Protein AF-A0A9W9FGB7-F1 (afdb_monomer)

Solvent-accessible surface area (backbone atoms only — not comparable to full-atom values): 11681 Å² total; per-residue (Å²): 111,66,90,80,44,82,61,36,71,56,47,49,61,51,50,51,54,51,50,51,54,52,50,51,53,53,49,48,67,56,47,53,62,50,65,78,46,57,68,66,64,72,62,52,72,66,42,91,83,77,62,51,65,67,58,39,39,30,64,63,53,77,34,73,68,57,22,50,62,66,44,50,62,53,51,54,48,50,52,54,49,48,54,50,51,51,52,51,50,17,53,52,50,30,52,42,16,68,73,58,78,38,93,67,19,79,64,34,48,47,57,40,85,90,75,78,41,40,57,52,27,35,51,52,52,51,53,52,50,51,58,56,53,53,39,44,80,78,32,58,67,60,37,51,54,51,54,52,50,51,53,51,51,52,47,47,61,60,36,49,62,51,48,46,37,52,74,76,47,70,37,57,73,50,69,73,40,88,70,61,61,66,71,61,48,54,53,53,50,51,52,48,45,51,50,67,75,50,66,70,87,68,83,79,68,130

Radius of gyration: 21.26 Å; Cα contacts (8 Å, |Δi|>4): 116; chains: 1; bounding box: 53×44×51 Å

Mean predicted aligned error: 10.08 Å

pLDDT: mean 76.99, std 11.55, range [34.88, 93.88]

Organism: NCBI:txid1131581

Structure (mmCIF, N/CA/C/O backbone):
data_AF-A0A9W9FGB7-F1
#
_entry.id   AF-A0A9W9FGB7-F1
#
loop_
_atom_site.group_PDB
_atom_site.id
_atom_site.type_symbol
_atom_site.label_atom_id
_atom_site.label_alt_id
_atom_site.label_comp_id
_atom_site.label_asym_id
_atom_site.label_entity_id
_atom_site.label_seq_id
_atom_site.pdbx_PDB_ins_code
_atom_site.Cartn_x
_atom_site.Cartn_y
_atom_site.Cartn_z
_atom_site.occupancy
_atom_site.B_iso_or_equiv
_atom_site.auth_seq_id
_atom_site.auth_comp_id
_atom_site.auth_asym_id
_atom_site.auth_atom_id
_atom_site.pdbx_PDB_model_num
ATOM 1 N N . MET A 1 1 ? -8.659 -6.259 11.146 1.00 60.91 1 MET A N 1
ATOM 2 C CA . MET A 1 1 ? -7.466 -6.967 11.669 1.00 60.91 1 MET A CA 1
ATOM 3 C C . MET A 1 1 ? -7.213 -6.723 13.152 1.00 60.91 1 MET A C 1
ATOM 5 O O . MET A 1 1 ? -6.823 -7.662 13.821 1.00 60.91 1 MET A O 1
ATOM 9 N N . CYS A 1 2 ? -7.442 -5.522 13.700 1.00 68.38 2 CYS A N 1
ATOM 10 C CA . CYS A 1 2 ? -7.219 -5.276 15.136 1.00 68.38 2 CYS A CA 1
ATOM 11 C C . CYS A 1 2 ? -8.049 -6.184 16.066 1.00 68.38 2 CYS A C 1
ATOM 13 O O . CYS A 1 2 ? -7.616 -6.452 17.178 1.00 68.38 2 CYS A O 1
ATOM 15 N N . GLU A 1 3 ? -9.197 -6.688 15.599 1.00 68.06 3 GLU A N 1
ATOM 16 C CA . GLU A 1 3 ? -10.046 -7.654 16.316 1.00 68.06 3 GLU A CA 1
ATOM 17 C C . GLU A 1 3 ? -9.390 -9.046 16.482 1.00 68.06 3 GLU A C 1
ATOM 19 O O . GLU A 1 3 ? -9.782 -9.801 17.363 1.00 68.06 3 GLU A O 1
ATOM 24 N N . GLU A 1 4 ? -8.378 -9.386 15.674 1.00 73.50 4 GLU A N 1
ATOM 25 C CA . GLU A 1 4 ? -7.702 -10.699 15.680 1.00 73.50 4 GLU A CA 1
ATOM 26 C C . GLU A 1 4 ? -6.333 -10.664 16.395 1.00 73.50 4 GLU A C 1
ATOM 28 O O . GLU A 1 4 ? -5.696 -11.699 16.593 1.00 73.50 4 GLU A O 1
ATOM 33 N N . VAL A 1 5 ? -5.860 -9.480 16.802 1.00 80.12 5 VAL A N 1
ATOM 34 C CA . VAL A 1 5 ? -4.543 -9.281 17.427 1.00 80.12 5 VAL A CA 1
ATOM 35 C C . VAL A 1 5 ? -4.676 -9.272 18.950 1.00 80.12 5 VAL A C 1
ATOM 37 O O . VAL A 1 5 ? -5.495 -8.546 19.509 1.00 80.12 5 VAL A O 1
ATOM 40 N N . LYS A 1 6 ? -3.820 -10.025 19.653 1.00 75.19 6 LYS A N 1
ATOM 41 C CA . LYS A 1 6 ? -3.718 -9.948 21.120 1.00 75.19 6 LYS A CA 1
ATOM 42 C C . LYS A 1 6 ? -3.171 -8.571 21.522 1.00 75.19 6 LYS A C 1
ATOM 44 O O . LYS A 1 6 ? -2.088 -8.202 21.085 1.00 75.19 6 LYS A O 1
ATOM 49 N N . GLN A 1 7 ? -3.897 -7.829 22.363 1.00 81.38 7 GLN A N 1
ATOM 50 C CA . GLN A 1 7 ? -3.534 -6.470 22.816 1.00 81.38 7 GLN A CA 1
ATOM 51 C C . GLN A 1 7 ? -3.267 -5.481 21.655 1.00 81.38 7 GLN A C 1
ATOM 53 O O . GLN A 1 7 ? -2.146 -4.980 21.491 1.00 81.38 7 GLN A O 1
ATOM 58 N N . PRO A 1 8 ? -4.295 -5.145 20.854 1.00 78.25 8 PRO A N 1
ATOM 59 C CA . PRO A 1 8 ? -4.116 -4.357 19.637 1.00 78.25 8 PRO A CA 1
ATOM 60 C C . PRO A 1 8 ? -3.584 -2.942 19.908 1.00 78.25 8 PRO A C 1
ATOM 62 O O . PRO A 1 8 ? -2.846 -2.408 19.086 1.00 78.25 8 PRO A O 1
ATOM 65 N N . ALA A 1 9 ? -3.875 -2.362 21.078 1.00 77.25 9 ALA A N 1
ATOM 66 C CA . ALA A 1 9 ? -3.433 -1.017 21.455 1.00 77.25 9 ALA A CA 1
ATOM 67 C C . ALA A 1 9 ? -1.901 -0.847 21.536 1.00 77.25 9 ALA A C 1
ATOM 69 O O . ALA A 1 9 ? -1.410 0.270 21.404 1.00 77.25 9 ALA A O 1
ATOM 70 N N . ILE A 1 10 ? -1.145 -1.933 21.740 1.00 77.31 10 ILE A N 1
ATOM 71 C CA . ILE A 1 10 ? 0.323 -1.898 21.879 1.00 77.31 10 ILE A CA 1
ATOM 72 C C . ILE A 1 10 ? 1.000 -2.629 20.719 1.00 77.31 10 ILE A C 1
ATOM 74 O O . ILE A 1 10 ? 1.994 -2.147 20.173 1.00 77.31 10 ILE A O 1
ATOM 78 N N . GLN A 1 11 ? 0.466 -3.787 20.323 1.00 82.25 11 GLN A N 1
ATOM 79 C CA . GLN A 1 11 ? 1.092 -4.619 19.295 1.00 82.25 11 GLN A CA 1
ATOM 80 C C . GLN A 1 11 ? 0.955 -4.018 17.895 1.00 82.25 11 GLN A C 1
ATOM 82 O O . GLN A 1 11 ? 1.905 -4.072 17.118 1.00 82.25 11 GLN A O 1
ATOM 87 N N . VAL A 1 12 ? -0.184 -3.391 17.575 1.00 84.56 12 VAL A N 1
ATOM 88 C CA . VAL A 1 12 ? -0.401 -2.807 16.242 1.00 84.56 12 VAL A CA 1
ATOM 89 C C . VAL A 1 12 ? 0.561 -1.640 15.976 1.00 84.56 12 VAL A C 1
ATOM 91 O O . VAL A 1 12 ? 1.243 -1.682 14.952 1.00 84.56 12 VAL A O 1
ATOM 94 N N . PRO A 1 13 ? 0.730 -0.648 16.879 1.00 81.81 13 PRO A N 1
ATOM 95 C CA . PRO A 1 13 ? 1.709 0.420 16.663 1.00 81.81 13 PRO A CA 1
ATOM 96 C C . PRO A 1 13 ? 3.149 -0.090 16.543 1.00 81.81 13 PRO A C 1
ATOM 98 O O . PRO A 1 13 ? 3.885 0.350 15.660 1.00 81.81 13 PRO A O 1
ATOM 101 N N . ARG A 1 14 ? 3.555 -1.053 17.385 1.00 82.50 14 ARG A N 1
ATOM 102 C CA . ARG A 1 14 ? 4.905 -1.640 17.328 1.00 82.50 14 ARG A CA 1
ATOM 103 C C . ARG A 1 14 ? 5.155 -2.375 16.014 1.00 82.50 14 ARG A C 1
ATOM 105 O O . ARG A 1 14 ? 6.223 -2.207 15.431 1.00 82.50 14 ARG A O 1
ATOM 112 N N . ALA A 1 15 ? 4.172 -3.134 15.531 1.00 86.81 15 ALA A N 1
ATOM 113 C CA . ALA A 1 15 ? 4.258 -3.821 14.247 1.00 86.81 15 ALA A CA 1
ATOM 114 C C . ALA A 1 15 ? 4.379 -2.836 13.074 1.00 86.81 15 ALA A C 1
ATOM 116 O O . ALA A 1 15 ? 5.182 -3.064 12.175 1.00 86.81 15 ALA A O 1
ATOM 117 N N . ILE A 1 16 ? 3.646 -1.715 13.105 1.00 87.44 16 ILE A N 1
ATOM 118 C CA . ILE A 1 16 ? 3.740 -0.672 12.072 1.00 87.44 16 ILE A CA 1
ATOM 119 C C . ILE A 1 16 ? 5.145 -0.057 12.049 1.00 87.44 16 ILE A C 1
ATOM 121 O O . ILE A 1 16 ? 5.769 -0.012 10.992 1.00 87.44 16 ILE A O 1
ATOM 125 N N . VAL A 1 17 ? 5.673 0.376 13.200 1.00 87.25 17 VAL A N 1
ATOM 126 C CA . VAL A 1 17 ? 7.014 0.990 13.272 1.00 87.25 17 VAL A CA 1
ATOM 127 C C . VAL A 1 17 ? 8.102 -0.005 12.858 1.00 87.25 17 VAL A C 1
ATOM 129 O O . VAL A 1 17 ? 8.977 0.340 12.065 1.00 87.25 17 VAL A O 1
ATOM 132 N N . GLY A 1 18 ? 8.024 -1.249 13.340 1.00 88.62 18 GLY A N 1
ATOM 133 C CA . GLY A 1 18 ? 8.956 -2.311 12.957 1.00 88.62 18 GLY A CA 1
ATOM 134 C C . GLY A 1 18 ? 8.902 -2.629 11.461 1.00 88.62 18 GLY A C 1
ATOM 135 O O . GLY A 1 18 ? 9.944 -2.764 10.825 1.00 88.62 18 GLY A O 1
ATOM 136 N N . GLY A 1 19 ? 7.699 -2.670 10.881 1.00 89.94 19 GLY A N 1
ATOM 137 C CA . GLY A 1 19 ? 7.502 -2.872 9.447 1.00 89.94 19 GLY A CA 1
ATOM 138 C C . GLY A 1 19 ? 8.104 -1.747 8.606 1.00 89.94 19 GLY A C 1
ATOM 139 O O . GLY A 1 19 ? 8.773 -2.022 7.614 1.00 89.94 19 GLY A O 1
ATOM 140 N N . VAL A 1 20 ? 7.941 -0.487 9.023 1.00 90.31 20 VAL A N 1
ATOM 141 C CA . VAL A 1 20 ? 8.548 0.666 8.335 1.00 90.31 20 VAL A CA 1
ATOM 142 C C . VAL A 1 20 ? 10.074 0.612 8.401 1.00 90.31 20 VAL A C 1
ATOM 144 O O . VAL A 1 20 ? 10.725 0.809 7.378 1.00 90.31 20 VAL A O 1
ATOM 147 N N . ALA A 1 21 ? 10.651 0.308 9.567 1.00 91.75 21 ALA A N 1
ATOM 148 C CA . ALA A 1 21 ? 12.102 0.194 9.723 1.00 91.75 21 ALA A CA 1
ATOM 149 C C . ALA A 1 21 ? 12.686 -0.933 8.855 1.00 91.75 21 ALA A C 1
ATOM 151 O O . ALA A 1 21 ? 13.681 -0.733 8.159 1.00 91.75 21 ALA A O 1
ATOM 152 N N . LEU A 1 22 ? 12.032 -2.098 8.839 1.00 92.62 22 LEU A N 1
ATOM 153 C CA . LEU A 1 22 ? 12.441 -3.223 8.003 1.00 92.62 22 LEU A CA 1
ATOM 154 C C . LEU A 1 22 ? 12.304 -2.895 6.511 1.00 92.62 22 LEU A C 1
ATOM 156 O O . LEU A 1 22 ? 13.219 -3.183 5.744 1.00 92.62 22 LEU A O 1
ATOM 160 N N . ASN A 1 23 ? 11.211 -2.242 6.104 1.00 92.00 23 ASN A N 1
ATOM 161 C CA . ASN A 1 23 ? 11.011 -1.823 4.717 1.00 92.00 23 ASN A CA 1
ATOM 162 C C . ASN A 1 23 ? 12.044 -0.775 4.274 1.00 92.00 23 ASN A C 1
ATOM 164 O O . ASN A 1 23 ? 12.522 -0.819 3.145 1.00 92.00 23 ASN A O 1
ATOM 168 N N . MET A 1 24 ? 12.435 0.140 5.165 1.00 92.25 24 MET A N 1
ATOM 169 C CA . MET A 1 24 ? 13.491 1.116 4.892 1.00 92.25 24 MET A CA 1
ATOM 170 C C . MET A 1 24 ? 14.845 0.432 4.668 1.00 92.25 24 MET A C 1
ATOM 172 O O . MET A 1 24 ? 15.527 0.743 3.695 1.00 92.25 24 MET A O 1
ATOM 176 N N . LEU A 1 25 ? 15.221 -0.518 5.530 1.00 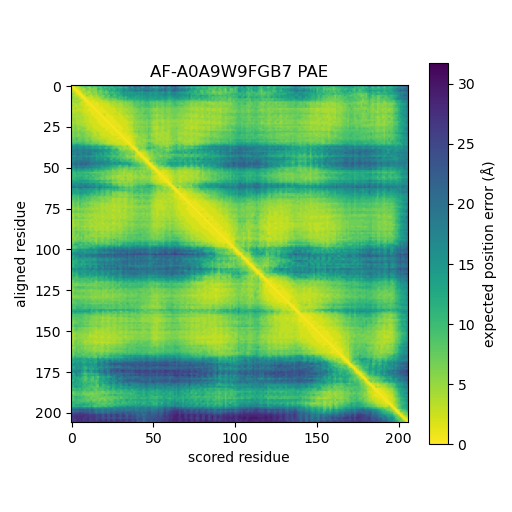93.88 25 LEU A N 1
ATOM 177 C CA . LEU A 1 25 ? 16.478 -1.261 5.399 1.00 93.88 25 LEU A CA 1
ATOM 178 C C . LEU A 1 25 ? 16.493 -2.147 4.149 1.00 93.88 25 LEU A C 1
ATOM 180 O O . LEU A 1 25 ? 17.460 -2.117 3.392 1.00 93.88 25 LEU A O 1
ATOM 184 N N . ALA A 1 26 ? 15.416 -2.897 3.906 1.00 91.12 26 ALA A N 1
ATOM 185 C CA . ALA A 1 26 ? 15.287 -3.749 2.726 1.00 91.12 26 ALA A CA 1
ATOM 186 C C . ALA A 1 26 ? 15.283 -2.924 1.430 1.00 91.12 26 ALA A C 1
ATOM 188 O O . ALA A 1 26 ? 15.974 -3.270 0.473 1.00 91.12 26 ALA A O 1
ATOM 189 N N . GLY A 1 27 ? 14.561 -1.799 1.419 1.00 88.31 27 GLY A N 1
ATOM 190 C CA . GLY A 1 27 ? 14.539 -0.866 0.297 1.00 88.31 27 GLY A CA 1
ATOM 191 C C . GLY A 1 27 ? 15.913 -0.264 0.020 1.00 88.31 27 GLY A C 1
ATOM 192 O O . GLY A 1 27 ? 16.338 -0.236 -1.130 1.00 88.31 27 GLY A O 1
ATOM 193 N N . LEU A 1 28 ? 16.648 0.153 1.055 1.00 90.81 28 LEU A N 1
ATOM 194 C CA . LEU A 1 28 ? 18.000 0.693 0.899 1.00 90.81 28 LEU A CA 1
ATOM 195 C C . LEU A 1 28 ? 18.984 -0.369 0.387 1.00 90.81 28 LEU A C 1
ATOM 197 O O . LEU A 1 28 ? 19.754 -0.094 -0.531 1.00 90.81 28 LEU A O 1
ATOM 201 N N . ALA A 1 29 ? 18.923 -1.584 0.936 1.00 90.62 29 ALA A N 1
ATOM 202 C CA . ALA A 1 29 ? 19.750 -2.706 0.499 1.00 90.62 29 ALA A CA 1
ATOM 203 C C . ALA A 1 29 ? 19.487 -3.096 -0.966 1.00 90.62 29 ALA A C 1
ATOM 205 O O . ALA A 1 29 ? 20.411 -3.509 -1.661 1.00 90.62 29 ALA A O 1
ATOM 206 N N . PHE A 1 30 ? 18.249 -2.938 -1.445 1.00 85.38 30 PHE A N 1
ATOM 207 C CA . PHE A 1 30 ? 17.883 -3.204 -2.836 1.00 85.38 30 PHE A CA 1
ATOM 208 C C . PHE A 1 30 ? 18.232 -2.043 -3.782 1.00 85.38 30 PHE A C 1
ATOM 210 O O . PHE A 1 30 ? 18.739 -2.268 -4.879 1.00 85.38 30 PHE A O 1
ATOM 217 N N . LEU A 1 31 ? 17.986 -0.796 -3.369 1.00 86.25 31 LEU A N 1
ATOM 218 C CA . LEU A 1 31 ? 18.183 0.385 -4.213 1.00 86.25 31 LEU A CA 1
ATOM 219 C C . LEU A 1 31 ? 19.655 0.778 -4.371 1.00 86.25 31 LEU A C 1
ATOM 221 O O . LEU A 1 31 ? 20.027 1.245 -5.445 1.00 86.25 31 LEU A O 1
ATOM 225 N N . LEU A 1 32 ? 20.497 0.590 -3.346 1.00 88.44 32 LEU A N 1
ATOM 226 C CA . LEU A 1 32 ? 21.911 0.981 -3.408 1.00 88.44 32 LEU A CA 1
ATOM 227 C C . LEU A 1 32 ? 22.670 0.288 -4.555 1.00 88.44 32 LEU A C 1
ATOM 229 O O . LEU A 1 32 ? 23.245 1.001 -5.375 1.00 88.44 32 LEU A O 1
ATOM 233 N N . PRO A 1 33 ? 22.654 -1.054 -4.694 1.00 84.44 33 PRO A N 1
ATOM 234 C CA . PRO A 1 33 ? 23.334 -1.727 -5.803 1.00 84.44 33 PRO A CA 1
ATOM 235 C C . PRO A 1 33 ? 22.789 -1.309 -7.171 1.00 84.44 33 PRO A C 1
ATOM 237 O O . PRO A 1 33 ? 23.552 -1.122 -8.113 1.00 84.44 33 PRO A O 1
ATOM 240 N N . ILE A 1 34 ? 21.472 -1.116 -7.272 1.00 81.50 34 ILE A N 1
ATOM 241 C CA . ILE A 1 34 ? 20.812 -0.690 -8.510 1.00 81.50 34 ILE A CA 1
ATOM 242 C C . ILE A 1 34 ? 21.273 0.707 -8.932 1.00 81.50 34 ILE A C 1
ATOM 244 O O . ILE A 1 34 ? 21.518 0.933 -10.115 1.00 81.50 34 ILE A O 1
ATOM 248 N N . ALA A 1 35 ? 21.438 1.627 -7.980 1.00 83.62 35 ALA A N 1
ATOM 249 C CA . ALA A 1 35 ? 21.908 2.979 -8.258 1.00 83.62 35 ALA A CA 1
ATOM 250 C C . ALA A 1 35 ? 23.340 3.004 -8.821 1.00 83.62 35 ALA A C 1
ATOM 252 O O . ALA A 1 35 ? 23.632 3.824 -9.687 1.00 83.62 35 ALA A O 1
ATOM 253 N N . PHE A 1 36 ? 24.217 2.091 -8.388 1.00 82.31 36 PHE A N 1
ATOM 254 C CA . PHE A 1 36 ? 25.589 1.991 -8.908 1.00 82.31 36 PHE A CA 1
ATOM 255 C C . PHE A 1 36 ? 25.680 1.376 -10.309 1.00 82.31 36 PHE A C 1
ATOM 257 O O . PHE A 1 36 ? 26.679 1.573 -10.996 1.00 82.31 36 PHE A O 1
ATOM 264 N N . VAL A 1 37 ? 24.658 0.630 -10.731 1.00 80.75 37 VAL A N 1
ATOM 265 C CA . VAL A 1 37 ? 24.641 -0.112 -12.003 1.00 80.75 37 VAL A CA 1
ATOM 266 C C . VAL A 1 37 ? 23.643 0.499 -13.000 1.00 80.75 37 VAL A C 1
ATOM 268 O O . VAL A 1 37 ? 23.376 -0.054 -14.067 1.00 80.75 37 VAL A O 1
ATOM 271 N N . LEU A 1 38 ? 23.077 1.659 -12.660 1.00 76.00 38 LEU A N 1
ATOM 272 C CA . LEU A 1 38 ? 22.054 2.319 -13.455 1.00 76.00 38 LEU A CA 1
ATOM 273 C C . LEU A 1 38 ? 22.624 2.748 -14.826 1.00 76.00 38 LEU A C 1
ATOM 275 O O . LEU A 1 38 ? 23.597 3.504 -14.868 1.00 76.00 38 LEU A O 1
ATOM 279 N N . PRO A 1 39 ? 22.028 2.309 -15.950 1.00 72.25 39 PRO A N 1
ATOM 280 C CA . PRO A 1 39 ? 22.355 2.845 -17.267 1.00 72.25 39 PRO A CA 1
ATOM 281 C C . PRO A 1 39 ? 21.783 4.262 -17.441 1.00 72.25 39 PRO A C 1
ATOM 283 O O . PRO A 1 39 ? 21.029 4.750 -16.598 1.00 72.25 39 PRO A O 1
ATOM 286 N N . ASP A 1 40 ? 22.124 4.917 -18.554 1.00 78.38 40 ASP A N 1
ATOM 287 C CA . ASP A 1 40 ? 21.681 6.282 -18.860 1.00 78.38 40 ASP A CA 1
ATOM 288 C C . ASP A 1 40 ? 20.154 6.450 -18.696 1.00 78.38 40 ASP A C 1
ATOM 290 O O . ASP A 1 40 ? 19.351 5.688 -19.250 1.00 78.38 40 ASP A O 1
ATOM 294 N N . ILE A 1 41 ? 19.758 7.467 -17.925 1.00 70.94 41 ILE A N 1
ATOM 295 C CA . ILE A 1 41 ? 18.365 7.764 -17.563 1.00 70.94 41 ILE A CA 1
ATOM 296 C C . ILE A 1 41 ? 17.526 8.049 -18.815 1.00 70.94 41 ILE A C 1
ATOM 298 O O . ILE A 1 41 ? 16.351 7.688 -18.865 1.00 70.94 41 ILE A O 1
ATOM 302 N N . SER A 1 42 ? 18.127 8.637 -19.853 1.00 67.88 42 SER A N 1
ATOM 303 C CA . SER A 1 42 ? 17.448 8.934 -21.121 1.00 67.88 42 SER A CA 1
ATOM 304 C C . SER A 1 42 ? 17.009 7.667 -21.873 1.00 67.88 42 SER A C 1
ATOM 306 O O . SER A 1 42 ? 15.928 7.622 -22.471 1.00 67.88 42 SER A O 1
ATOM 308 N N . MET A 1 43 ? 17.797 6.592 -21.776 1.00 69.75 43 MET A N 1
ATOM 309 C CA . MET A 1 43 ? 17.450 5.287 -22.339 1.00 69.75 43 MET A CA 1
ATOM 310 C C . MET A 1 43 ? 16.353 4.600 -21.519 1.00 69.75 43 MET A C 1
ATOM 312 O O . MET A 1 43 ? 15.457 3.990 -22.091 1.00 69.75 43 MET A O 1
ATOM 316 N N . LEU A 1 44 ? 16.367 4.752 -20.191 1.00 66.88 44 LEU A N 1
ATOM 317 C CA . LEU A 1 44 ? 15.322 4.209 -19.316 1.00 66.88 44 LEU A CA 1
ATOM 318 C C . LEU A 1 44 ? 13.976 4.934 -19.471 1.00 66.88 44 LEU A C 1
ATOM 320 O O . LEU A 1 44 ? 12.927 4.294 -19.409 1.00 66.88 44 LEU A O 1
ATOM 324 N N . ALA A 1 45 ? 13.999 6.247 -19.704 1.00 64.62 45 ALA A N 1
ATOM 325 C CA . ALA A 1 45 ? 12.801 7.068 -19.881 1.00 64.62 45 ALA A CA 1
ATOM 326 C C . ALA A 1 45 ? 12.088 6.827 -21.225 1.00 64.62 45 ALA A C 1
ATOM 328 O O . ALA A 1 45 ? 10.886 7.050 -21.333 1.00 64.62 45 ALA A O 1
ATOM 329 N N . SER A 1 46 ? 12.807 6.343 -22.243 1.00 66.38 46 SER A N 1
ATOM 330 C CA . SER A 1 46 ? 12.258 6.060 -23.578 1.00 66.38 46 SER A CA 1
ATOM 331 C C . SER A 1 46 ? 11.717 4.631 -23.740 1.00 66.38 46 SER A C 1
ATOM 333 O O . SER A 1 46 ? 11.305 4.246 -24.835 1.00 66.38 46 SER A O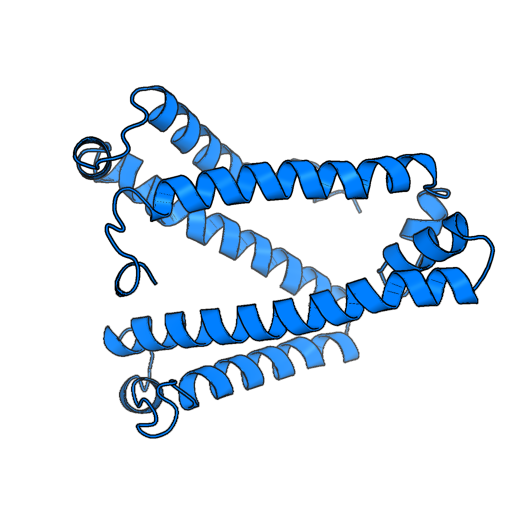 1
ATOM 335 N N . ILE A 1 47 ? 11.685 3.832 -22.665 1.00 72.00 47 ILE A N 1
ATOM 336 C CA . ILE A 1 47 ? 11.231 2.437 -22.711 1.00 72.00 47 ILE A CA 1
ATOM 337 C C . ILE A 1 47 ? 9.711 2.368 -22.965 1.00 72.00 47 ILE A C 1
ATOM 339 O O . ILE A 1 47 ? 8.933 2.805 -22.113 1.00 72.00 47 ILE A O 1
ATOM 343 N N . PRO A 1 48 ? 9.253 1.716 -24.058 1.00 59.12 48 PRO A N 1
ATOM 344 C CA . PRO A 1 48 ? 7.828 1.643 -24.408 1.00 59.12 48 PRO A CA 1
ATOM 345 C C . PRO A 1 48 ? 6.956 0.925 -23.370 1.00 59.12 48 PRO A C 1
ATOM 347 O O . PRO A 1 48 ? 5.761 1.189 -23.272 1.00 59.12 48 PRO A O 1
ATOM 350 N N . SER A 1 49 ? 7.538 0.001 -22.597 1.00 63.34 49 SER A N 1
ATOM 351 C CA . SER A 1 49 ? 6.828 -0.751 -21.556 1.00 63.34 49 SER A CA 1
ATOM 352 C C . SER A 1 49 ? 6.646 0.028 -20.249 1.00 63.34 49 SER A C 1
ATOM 354 O O . SER A 1 49 ? 5.914 -0.438 -19.377 1.00 63.34 49 SER A O 1
ATOM 356 N N . GLY A 1 50 ? 7.315 1.179 -20.075 1.00 64.44 50 GLY A N 1
ATOM 357 C CA . GLY A 1 50 ? 7.270 1.972 -18.841 1.00 64.44 50 GLY A CA 1
ATOM 358 C C . GLY A 1 50 ? 7.843 1.262 -17.605 1.00 64.44 50 GLY A C 1
ATOM 359 O O . GLY A 1 50 ? 7.665 1.733 -16.485 1.00 64.44 50 GLY A O 1
ATOM 360 N N . GLN A 1 51 ? 8.513 0.118 -17.784 1.00 71.81 51 GLN A N 1
ATOM 361 C CA . GLN A 1 51 ? 9.086 -0.689 -16.707 1.00 71.81 51 GLN A CA 1
ATOM 362 C C . GLN A 1 51 ? 10.615 -0.731 -16.844 1.00 71.81 51 GLN A C 1
ATOM 364 O O . GLN A 1 51 ? 11.125 -1.475 -17.684 1.00 71.81 51 GLN A O 1
ATOM 369 N N . PRO A 1 52 ? 11.364 0.029 -16.022 1.00 73.94 52 PRO A N 1
ATOM 370 C CA . PRO A 1 52 ? 12.825 0.094 -16.107 1.00 73.94 52 PRO A CA 1
ATOM 371 C C . PRO A 1 52 ? 13.526 -1.078 -15.400 1.00 73.94 52 PRO A C 1
ATOM 373 O O . PRO A 1 52 ? 14.715 -1.305 -15.593 1.00 73.94 52 PRO A O 1
ATOM 376 N N . VAL A 1 53 ? 12.818 -1.854 -14.574 1.00 76.94 53 VAL A N 1
ATOM 377 C CA . VAL A 1 53 ? 13.432 -2.931 -13.777 1.00 76.94 53 VAL A CA 1
ATOM 378 C C . VAL A 1 53 ? 14.061 -4.032 -14.652 1.00 76.94 53 VAL A C 1
ATOM 380 O O . VAL A 1 53 ? 15.211 -4.395 -14.397 1.00 76.94 53 VAL A O 1
ATOM 383 N N . PRO A 1 54 ? 13.403 -4.543 -15.715 1.00 76.62 54 PRO A N 1
ATOM 384 C CA . PRO A 1 54 ? 13.993 -5.577 -16.569 1.00 76.62 54 PRO A CA 1
ATOM 385 C C . PRO A 1 54 ? 15.222 -5.108 -17.357 1.00 76.62 54 PRO A C 1
ATOM 387 O O . PRO A 1 54 ? 16.166 -5.880 -17.534 1.00 76.62 54 PRO A O 1
ATOM 390 N N . SER A 1 55 ? 15.239 -3.854 -17.822 1.00 74.44 55 SER A N 1
ATOM 391 C CA . SER A 1 55 ? 16.383 -3.293 -18.552 1.00 74.44 55 SER A CA 1
ATOM 392 C C . SER A 1 55 ? 17.580 -3.074 -17.632 1.00 74.44 55 SER A C 1
ATOM 394 O O . SER A 1 55 ? 18.694 -3.431 -18.007 1.00 74.44 55 SER A O 1
ATOM 396 N N . ILE A 1 56 ? 17.354 -2.591 -16.406 1.00 79.44 56 ILE A N 1
ATOM 397 C CA . ILE A 1 56 ? 18.414 -2.430 -15.406 1.00 79.44 56 ILE A CA 1
ATOM 398 C C . ILE A 1 56 ? 19.024 -3.789 -15.036 1.00 79.44 56 ILE A C 1
ATOM 400 O O . ILE A 1 56 ? 20.244 -3.926 -15.029 1.00 79.44 56 ILE A O 1
ATOM 404 N N . MET A 1 57 ? 18.204 -4.822 -14.806 1.00 79.81 57 MET A N 1
ATOM 405 C CA . MET A 1 57 ? 18.707 -6.168 -14.484 1.00 79.81 57 MET A CA 1
ATOM 406 C C . MET A 1 57 ? 19.506 -6.787 -15.639 1.00 79.81 57 MET A C 1
ATOM 408 O O . MET A 1 57 ? 20.497 -7.488 -15.411 1.00 79.81 57 MET A O 1
ATOM 412 N N . LYS A 1 58 ? 19.121 -6.493 -16.888 1.00 77.56 58 LYS A N 1
ATOM 413 C CA . LYS A 1 58 ? 19.884 -6.885 -18.080 1.00 77.56 58 LYS A CA 1
ATOM 414 C C . LYS A 1 58 ? 21.230 -6.169 -18.159 1.00 77.56 58 LYS A C 1
ATOM 416 O O . LYS A 1 58 ? 22.240 -6.833 -18.385 1.00 77.56 58 LYS A O 1
ATOM 421 N N . SER A 1 59 ? 21.252 -4.855 -17.941 1.00 77.06 59 SER A N 1
ATOM 422 C CA . SER A 1 59 ? 22.489 -4.067 -17.905 1.00 77.06 59 SER A CA 1
ATOM 423 C C . SER A 1 59 ? 23.418 -4.506 -16.773 1.00 77.06 59 SER A C 1
ATOM 425 O O . SER A 1 59 ? 24.622 -4.587 -16.983 1.00 77.06 59 SER A O 1
ATOM 427 N N . ALA A 1 60 ? 22.866 -4.870 -15.614 1.00 76.81 60 ALA A N 1
ATOM 428 C CA . ALA A 1 60 ? 23.645 -5.317 -14.466 1.00 76.81 60 ALA A CA 1
ATOM 429 C C . ALA A 1 60 ? 24.283 -6.695 -14.649 1.00 76.81 60 ALA A C 1
ATOM 431 O O . ALA A 1 60 ? 25.398 -6.929 -14.193 1.00 76.81 60 ALA A O 1
ATOM 432 N N . THR A 1 61 ? 23.578 -7.612 -15.311 1.00 77.75 61 THR A N 1
ATOM 433 C CA . THR A 1 61 ? 24.033 -9.002 -15.421 1.00 77.75 61 THR A CA 1
ATOM 434 C C . THR A 1 61 ? 24.883 -9.249 -16.668 1.00 77.75 61 THR A C 1
ATOM 436 O O . THR A 1 61 ? 25.576 -10.260 -16.745 1.00 77.75 61 THR A O 1
ATOM 439 N N . GLY A 1 62 ? 24.792 -8.390 -17.692 1.00 73.44 62 GLY A N 1
ATOM 440 C CA . GLY A 1 62 ? 25.484 -8.563 -18.978 1.00 73.44 62 GLY A CA 1
ATOM 441 C C . GLY A 1 62 ? 25.038 -9.791 -19.792 1.00 73.44 62 GLY A C 1
ATOM 442 O O . GLY A 1 62 ? 25.435 -9.949 -20.943 1.00 73.44 62 GLY A O 1
ATOM 443 N N . ASN A 1 63 ? 24.184 -10.649 -19.223 1.00 79.38 63 ASN A N 1
ATOM 444 C CA . ASN A 1 63 ? 23.671 -11.877 -19.816 1.00 79.38 63 ASN A CA 1
ATOM 445 C C . ASN A 1 63 ? 22.134 -11.936 -19.671 1.00 79.38 63 ASN A C 1
ATOM 447 O O . ASN A 1 63 ? 21.622 -11.800 -18.553 1.00 79.38 63 ASN A O 1
ATOM 451 N N . PRO A 1 64 ? 21.381 -12.181 -20.764 1.00 76.50 64 PRO A N 1
ATOM 452 C CA . PRO A 1 64 ? 19.921 -12.295 -20.723 1.00 76.50 64 PRO A CA 1
ATOM 453 C C . PRO A 1 64 ? 19.405 -13.409 -19.796 1.00 76.50 64 PRO A C 1
ATOM 455 O O . PRO A 1 64 ? 18.355 -13.235 -19.180 1.00 76.50 64 PRO A O 1
ATOM 458 N N . ALA A 1 65 ? 20.134 -14.519 -19.644 1.00 79.94 65 ALA A N 1
ATOM 459 C CA . ALA A 1 65 ? 19.726 -15.621 -18.770 1.00 79.94 65 ALA A CA 1
ATOM 460 C C . ALA A 1 65 ? 19.799 -15.239 -17.283 1.00 79.94 65 ALA A C 1
ATOM 462 O O . ALA A 1 65 ? 18.887 -15.537 -16.514 1.00 79.94 65 ALA A O 1
ATOM 463 N N . GLY A 1 66 ? 20.853 -14.522 -16.880 1.00 78.69 66 GLY A N 1
ATOM 464 C CA . GLY A 1 66 ? 20.993 -14.062 -15.499 1.00 78.69 66 GLY A CA 1
ATOM 465 C C . GLY A 1 66 ? 19.987 -12.961 -15.144 1.00 78.69 66 GLY A C 1
ATOM 466 O O . GLY A 1 66 ? 19.412 -12.985 -14.058 1.00 78.69 66 GLY A O 1
ATOM 467 N N . ALA A 1 67 ? 19.668 -12.078 -16.096 1.00 81.38 67 ALA A N 1
ATOM 468 C CA . ALA A 1 67 ? 18.604 -11.089 -15.929 1.00 81.38 67 ALA A CA 1
ATOM 469 C C . ALA A 1 67 ? 17.226 -11.744 -15.727 1.00 81.38 67 ALA A C 1
ATOM 471 O O . ALA A 1 67 ? 16.460 -11.317 -14.866 1.00 81.38 67 ALA A O 1
ATOM 472 N N . PHE A 1 68 ? 16.923 -12.812 -16.475 1.00 83.12 68 PHE A N 1
ATOM 473 C CA . PHE A 1 68 ? 15.680 -13.565 -16.302 1.00 83.12 68 PHE A CA 1
ATOM 474 C C . PHE A 1 68 ? 15.598 -14.219 -14.916 1.00 83.12 68 PHE A C 1
ATOM 476 O O . PHE A 1 68 ? 14.587 -14.067 -14.232 1.00 83.12 68 PHE A O 1
ATOM 483 N N . CYS A 1 69 ? 16.673 -14.866 -14.455 1.00 84.75 69 CYS A N 1
ATOM 484 C CA . CYS A 1 69 ? 16.720 -15.458 -13.115 1.00 84.75 69 CYS A CA 1
ATOM 485 C C . CYS A 1 69 ? 16.474 -14.432 -11.998 1.00 84.75 69 CYS A C 1
ATOM 487 O O . CYS A 1 69 ? 15.794 -14.754 -11.028 1.00 84.75 69 CYS A O 1
ATOM 489 N N . LEU A 1 70 ? 16.968 -13.197 -12.138 1.00 84.81 70 LEU A N 1
ATOM 490 C CA . LEU A 1 70 ? 16.731 -12.125 -11.160 1.00 84.81 70 LEU A CA 1
ATOM 491 C C . LEU A 1 70 ? 15.300 -11.564 -11.206 1.00 84.81 70 LEU A C 1
ATOM 493 O O . LEU A 1 70 ? 14.812 -11.038 -10.205 1.00 84.81 70 LEU A O 1
ATOM 497 N N . LEU A 1 71 ? 14.600 -11.706 -12.333 1.00 86.00 71 LEU A N 1
ATOM 498 C CA . LEU A 1 71 ? 13.203 -11.289 -12.471 1.00 86.00 71 LEU A CA 1
ATOM 499 C C . LEU A 1 71 ? 12.214 -12.304 -11.881 1.00 86.00 71 LEU A C 1
ATOM 501 O O . LEU A 1 71 ? 11.149 -11.902 -11.414 1.00 86.00 71 LEU A O 1
ATOM 505 N N . VAL A 1 72 ? 12.546 -13.599 -11.850 1.00 88.94 72 VAL A N 1
ATOM 506 C CA . VAL A 1 72 ? 11.634 -14.644 -11.342 1.00 88.94 72 VAL A CA 1
ATOM 507 C C . VAL A 1 72 ? 11.193 -14.394 -9.887 1.00 88.94 72 VAL A C 1
ATOM 509 O O . VAL A 1 72 ? 9.985 -14.397 -9.640 1.00 88.94 72 VAL A O 1
ATOM 512 N N . PRO A 1 73 ? 12.087 -14.106 -8.918 1.00 88.56 73 PRO A N 1
ATOM 513 C CA . PRO A 1 73 ? 11.676 -13.793 -7.548 1.00 88.56 73 PRO A CA 1
ATOM 514 C C . PRO A 1 73 ? 10.775 -12.557 -7.452 1.00 88.56 73 PRO A C 1
ATOM 516 O O . PRO A 1 73 ? 9.844 -12.544 -6.650 1.00 88.56 73 PRO A O 1
ATOM 519 N N . LEU A 1 74 ? 11.013 -11.537 -8.287 1.00 88.00 74 LEU A N 1
ATOM 520 C CA . LEU A 1 74 ? 10.176 -10.333 -8.335 1.00 88.00 74 LEU A CA 1
ATOM 521 C C . LEU A 1 74 ? 8.763 -10.648 -8.836 1.00 88.00 74 LEU A C 1
ATOM 523 O O . LEU A 1 74 ? 7.791 -10.143 -8.276 1.00 88.00 74 LEU A O 1
ATOM 527 N N . LEU A 1 75 ? 8.635 -11.521 -9.840 1.00 89.12 75 LEU A N 1
ATOM 528 C CA . LEU A 1 75 ? 7.333 -11.986 -10.325 1.00 89.12 75 LEU A CA 1
ATOM 529 C C . LEU A 1 75 ? 6.581 -12.777 -9.249 1.00 89.12 75 LEU A C 1
ATOM 531 O O . LEU A 1 75 ? 5.402 -12.520 -9.009 1.00 89.12 75 LEU A O 1
ATOM 535 N N . VAL A 1 76 ? 7.264 -13.697 -8.561 1.00 93.06 76 VAL A N 1
ATOM 536 C CA . VAL A 1 76 ? 6.672 -14.474 -7.459 1.00 93.06 76 VAL A CA 1
ATOM 537 C C . VAL A 1 76 ? 6.208 -13.551 -6.330 1.00 93.06 76 VAL A C 1
ATOM 539 O O . VAL A 1 76 ? 5.082 -13.682 -5.849 1.00 93.06 76 VAL A O 1
ATOM 542 N N . LEU A 1 77 ? 7.036 -12.576 -5.943 1.00 91.06 77 LEU A N 1
ATOM 543 C CA . LEU A 1 77 ? 6.678 -11.578 -4.936 1.00 91.06 77 LEU A CA 1
ATOM 544 C C . LEU A 1 77 ? 5.462 -10.747 -5.365 1.00 91.06 77 LEU A C 1
ATOM 546 O O . LEU A 1 77 ? 4.572 -10.509 -4.550 1.00 91.06 77 LEU A O 1
ATOM 550 N N . GLY A 1 78 ? 5.394 -10.348 -6.638 1.00 89.06 78 GLY A N 1
ATOM 551 C CA . GLY A 1 78 ? 4.256 -9.622 -7.203 1.00 89.06 78 GLY A CA 1
ATOM 552 C C . GLY A 1 78 ? 2.945 -10.402 -7.096 1.00 89.06 78 GLY A C 1
ATOM 553 O O . GLY A 1 78 ? 1.936 -9.846 -6.664 1.00 89.06 78 GLY A O 1
ATOM 554 N N . LEU A 1 79 ? 2.965 -11.704 -7.400 1.00 91.44 79 LEU A N 1
ATOM 555 C CA . LEU A 1 79 ? 1.790 -12.574 -7.268 1.00 91.44 79 LEU A CA 1
ATOM 556 C C . LEU A 1 79 ? 1.335 -12.710 -5.810 1.00 91.44 79 LEU A C 1
ATOM 558 O O . LEU A 1 79 ? 0.149 -12.558 -5.515 1.00 91.44 79 LEU A O 1
ATOM 562 N N . ILE A 1 80 ? 2.272 -12.952 -4.889 1.00 93.19 80 ILE A N 1
ATOM 563 C CA . ILE A 1 80 ? 1.966 -13.079 -3.455 1.00 93.19 80 ILE A CA 1
ATOM 564 C C . ILE A 1 80 ? 1.398 -11.762 -2.908 1.00 93.19 80 ILE A C 1
ATOM 566 O O . ILE A 1 80 ? 0.400 -11.771 -2.185 1.00 93.19 80 ILE A O 1
ATOM 570 N N . CYS A 1 81 ? 1.999 -10.630 -3.284 1.00 91.44 81 CYS A N 1
ATOM 571 C CA . CYS A 1 81 ? 1.523 -9.299 -2.916 1.00 91.44 81 CYS A CA 1
ATOM 572 C C . CYS A 1 81 ? 0.103 -9.050 -3.441 1.00 91.44 81 CYS A C 1
ATOM 574 O O . CYS A 1 81 ? -0.767 -8.645 -2.673 1.00 91.44 81 CYS A O 1
ATOM 576 N N . GLY A 1 82 ? -0.161 -9.379 -4.711 1.00 88.19 82 GLY A N 1
ATOM 577 C CA . GLY A 1 82 ? -1.488 -9.260 -5.316 1.00 88.19 82 GLY A CA 1
ATOM 578 C C . GLY A 1 82 ? -2.552 -10.043 -4.546 1.00 88.19 82 GLY A C 1
ATOM 579 O O . GLY A 1 82 ? -3.571 -9.479 -4.150 1.00 88.19 82 GLY A O 1
ATOM 580 N N . ILE A 1 83 ? -2.286 -11.315 -4.232 1.00 89.50 83 ILE A N 1
ATOM 581 C CA . ILE A 1 83 ? -3.195 -12.145 -3.421 1.00 89.50 83 ILE A CA 1
ATOM 582 C C . ILE A 1 83 ? -3.437 -11.504 -2.042 1.00 89.50 83 ILE A C 1
ATOM 584 O O . ILE A 1 83 ? -4.576 -11.470 -1.560 1.00 89.50 83 ILE A O 1
ATOM 588 N N . GLY A 1 84 ? -2.386 -10.965 -1.418 1.00 88.38 84 GLY A N 1
ATOM 589 C CA . GLY A 1 84 ? -2.472 -10.249 -0.145 1.00 88.38 84 GLY A CA 1
ATOM 590 C C . GLY A 1 84 ? -3.365 -9.007 -0.216 1.00 88.38 84 GLY A C 1
ATOM 591 O O . GLY A 1 84 ? -4.246 -8.836 0.631 1.00 88.38 84 GLY A O 1
ATOM 592 N N . CYS A 1 85 ? -3.198 -8.182 -1.251 1.00 88.25 85 CYS A N 1
ATOM 593 C CA . CYS A 1 85 ? -3.998 -6.981 -1.485 1.00 88.25 85 CYS A CA 1
ATOM 594 C C . CYS A 1 85 ? -5.478 -7.316 -1.699 1.00 88.25 85 CYS A C 1
ATOM 596 O O . CYS A 1 85 ? -6.330 -6.751 -1.014 1.00 88.25 85 CYS A O 1
ATOM 598 N N . VAL A 1 86 ? -5.794 -8.289 -2.560 1.00 88.25 86 VAL A N 1
ATOM 599 C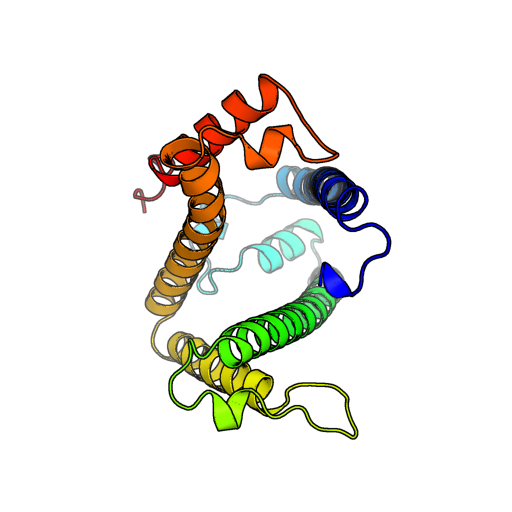 CA . VAL A 1 86 ? -7.183 -8.720 -2.810 1.00 88.25 86 VAL A CA 1
ATOM 600 C C . VAL A 1 86 ? -7.835 -9.242 -1.529 1.00 88.25 86 VAL A C 1
ATOM 602 O O . VAL A 1 86 ? -8.989 -8.926 -1.221 1.00 88.25 86 VAL A O 1
ATOM 605 N N . THR A 1 87 ? -7.079 -10.002 -0.735 1.00 87.38 87 THR A N 1
ATOM 606 C CA . THR A 1 87 ? -7.548 -10.514 0.556 1.00 87.38 87 THR A CA 1
ATOM 607 C C . THR A 1 87 ? -7.833 -9.373 1.533 1.00 87.38 87 THR A C 1
ATOM 609 O O . THR A 1 87 ? -8.897 -9.353 2.155 1.00 87.38 87 THR A O 1
ATOM 612 N N . ALA A 1 88 ? -6.933 -8.392 1.648 1.00 86.44 88 ALA A N 1
ATOM 613 C CA . ALA A 1 88 ? -7.123 -7.229 2.512 1.00 86.44 88 ALA A CA 1
ATOM 614 C C . ALA A 1 88 ? -8.342 -6.393 2.085 1.00 86.44 88 ALA A C 1
ATOM 616 O O . ALA A 1 88 ? -9.200 -6.091 2.919 1.00 86.44 88 ALA A O 1
ATOM 617 N N . THR A 1 89 ? -8.473 -6.103 0.787 1.00 86.44 89 THR A N 1
ATOM 61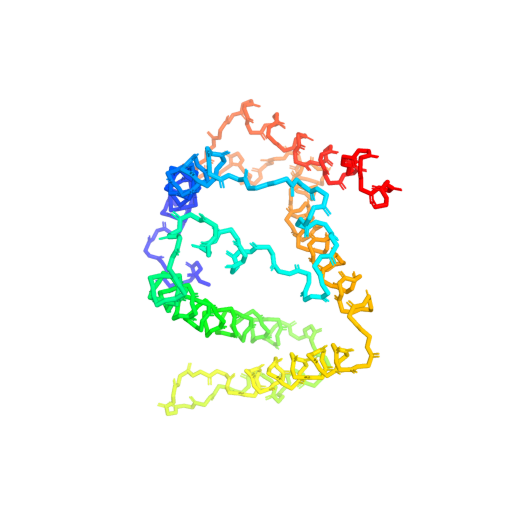8 C CA . THR A 1 89 ? -9.611 -5.372 0.208 1.00 86.44 89 THR A CA 1
ATOM 619 C C . THR A 1 89 ? -10.929 -6.072 0.515 1.00 86.44 89 THR A C 1
ATOM 621 O O . THR A 1 89 ? -11.854 -5.446 1.026 1.00 86.44 89 THR A O 1
ATOM 624 N N . SER A 1 90 ? -10.997 -7.391 0.322 1.00 86.12 90 SER A N 1
ATOM 625 C CA . SER A 1 90 ? -12.183 -8.196 0.633 1.00 86.12 90 SER A CA 1
ATOM 626 C C . SER A 1 90 ? -12.632 -8.060 2.099 1.00 86.12 90 SER A C 1
ATOM 628 O O . SER A 1 90 ? -13.827 -7.903 2.379 1.00 86.12 90 SER A O 1
ATOM 630 N N . ARG A 1 91 ? -11.683 -8.046 3.050 1.00 83.56 91 ARG A N 1
ATOM 631 C CA . ARG A 1 91 ? -11.973 -7.855 4.486 1.00 83.56 91 ARG A CA 1
ATOM 632 C C . ARG A 1 91 ? -12.456 -6.433 4.786 1.00 83.56 91 ARG A C 1
ATOM 634 O O . ARG A 1 91 ? -13.400 -6.281 5.562 1.00 83.56 91 ARG A O 1
ATOM 641 N N . CYS A 1 92 ? -11.871 -5.414 4.153 1.00 83.31 92 CYS A N 1
ATOM 642 C CA . CYS A 1 92 ? -12.314 -4.021 4.277 1.00 83.31 92 CYS A CA 1
ATOM 643 C C . CYS A 1 92 ? -13.730 -3.824 3.718 1.00 83.31 92 CYS A C 1
ATOM 645 O O . CYS A 1 92 ? -14.594 -3.287 4.407 1.00 83.31 92 CYS A O 1
ATOM 647 N N . THR A 1 93 ? -14.008 -4.324 2.511 1.00 83.12 93 THR A N 1
ATOM 648 C CA . THR A 1 93 ? -15.339 -4.258 1.888 1.00 83.12 93 THR A CA 1
ATOM 649 C C . THR A 1 93 ? -16.385 -4.986 2.726 1.00 83.12 93 THR A C 1
ATOM 651 O O . THR A 1 93 ? -17.501 -4.497 2.883 1.00 83.12 93 THR A O 1
ATOM 654 N N . TRP A 1 94 ? -16.035 -6.132 3.317 1.00 81.69 94 TRP A N 1
ATOM 655 C CA . TRP A 1 94 ? -16.927 -6.838 4.237 1.00 81.69 94 TRP A CA 1
ATOM 656 C C . TRP A 1 94 ? -17.229 -6.033 5.510 1.00 81.69 94 TRP A C 1
ATOM 658 O O . TRP A 1 94 ? -18.386 -5.984 5.928 1.00 81.69 94 TRP A O 1
ATOM 668 N N . ALA A 1 95 ? -16.229 -5.363 6.095 1.00 80.19 95 ALA A N 1
ATOM 669 C CA . ALA A 1 95 ? -16.435 -4.483 7.245 1.00 80.19 95 ALA A CA 1
ATOM 670 C C . ALA A 1 95 ? -17.349 -3.293 6.891 1.00 80.19 95 ALA A C 1
ATOM 672 O O . ALA A 1 95 ? -18.334 -3.057 7.585 1.00 80.19 95 ALA A O 1
ATOM 673 N N . PHE A 1 96 ? -17.132 -2.629 5.751 1.00 77.00 96 PHE A N 1
ATOM 674 C CA . PHE A 1 96 ? -18.025 -1.559 5.283 1.00 77.00 96 PHE A CA 1
ATOM 675 C C . PHE A 1 96 ? -19.445 -2.0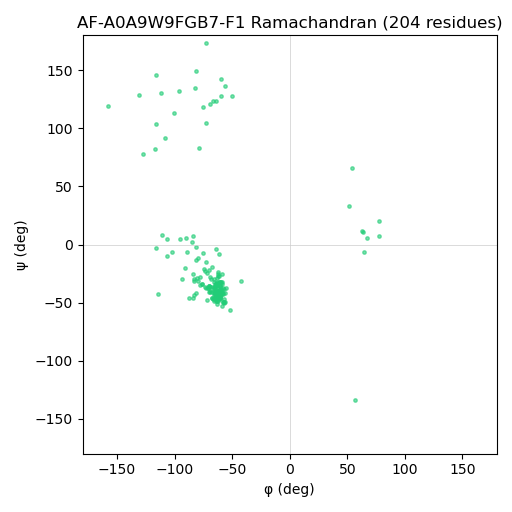51 4.965 1.00 77.00 96 PHE A C 1
ATOM 677 O O . PHE A 1 96 ? -20.429 -1.361 5.239 1.00 77.00 96 PHE A O 1
ATOM 684 N N . ALA A 1 97 ? -19.586 -3.266 4.426 1.00 78.44 97 ALA A N 1
ATOM 685 C CA . ALA A 1 97 ? -20.891 -3.887 4.211 1.00 78.44 97 ALA A CA 1
ATOM 686 C C . ALA A 1 97 ? -21.583 -4.257 5.536 1.00 78.44 97 ALA A C 1
ATOM 688 O O . ALA A 1 97 ? -22.814 -4.232 5.610 1.00 78.44 97 ALA A O 1
ATOM 689 N N . ARG A 1 98 ? -20.825 -4.577 6.599 1.00 74.69 98 ARG A N 1
ATOM 690 C CA . ARG A 1 98 ? -21.372 -4.799 7.948 1.00 74.69 98 ARG A CA 1
ATOM 691 C C . ARG A 1 98 ? -22.045 -3.539 8.479 1.00 74.69 98 ARG A C 1
ATOM 693 O O . ARG A 1 98 ? -23.131 -3.679 9.046 1.00 74.69 98 ARG A O 1
ATOM 700 N N . ASP A 1 99 ? -21.431 -2.389 8.215 1.00 79.12 99 ASP A N 1
ATOM 701 C CA . ASP A 1 99 ? -21.845 -1.061 8.676 1.00 79.12 99 ASP A CA 1
ATOM 702 C C . ASP A 1 99 ? -22.901 -0.410 7.756 1.00 79.12 99 ASP A C 1
ATOM 704 O O . ASP A 1 99 ? -23.346 0.707 7.995 1.00 79.12 99 ASP A O 1
ATOM 708 N N . GLY A 1 100 ? -23.347 -1.117 6.708 1.00 71.88 100 GLY A N 1
ATOM 709 C CA . GLY A 1 100 ? -24.422 -0.669 5.817 1.00 71.88 100 GLY A CA 1
ATOM 710 C C . GLY A 1 100 ? -24.014 0.394 4.791 1.00 71.88 100 GLY A C 1
ATOM 711 O O . GLY A 1 100 ? -24.876 0.878 4.065 1.00 71.88 100 GLY A O 1
ATOM 712 N N . ALA A 1 101 ? -22.722 0.714 4.680 1.00 69.19 101 ALA A N 1
ATOM 713 C CA . ALA A 1 101 ? -22.207 1.796 3.837 1.00 69.19 101 ALA A CA 1
ATOM 714 C C . ALA A 1 101 ? -22.188 1.484 2.324 1.00 69.19 101 ALA A C 1
ATOM 716 O O . ALA A 1 101 ? -21.894 2.364 1.520 1.00 69.19 101 ALA A O 1
ATOM 717 N N . VAL A 1 102 ? -22.487 0.243 1.917 1.00 69.94 102 VAL A N 1
ATOM 718 C CA . VAL A 1 102 ? -22.414 -0.212 0.516 1.00 69.94 102 VAL A CA 1
ATOM 719 C C . VAL A 1 102 ? -23.822 -0.495 -0.031 1.00 69.94 102 VAL A C 1
ATOM 721 O O . VAL A 1 102 ? -24.574 -1.240 0.612 1.00 69.94 102 VAL A O 1
ATOM 724 N N . PRO A 1 103 ? -24.204 0.022 -1.217 1.00 62.16 103 PRO A N 1
ATOM 725 C CA . PRO A 1 103 ? -25.481 -0.316 -1.841 1.00 62.16 103 PRO A CA 1
ATOM 726 C C . PRO A 1 103 ? -25.561 -1.830 -2.100 1.00 62.16 103 PRO A C 1
ATOM 728 O O . PRO A 1 103 ? -24.645 -2.444 -2.646 1.00 62.16 103 PRO A O 1
ATOM 731 N N . GLY A 1 104 ? -26.641 -2.471 -1.643 1.00 64.56 104 GLY A N 1
ATOM 732 C CA . GLY A 1 104 ? -26.770 -3.934 -1.696 1.00 64.56 104 GLY A CA 1
ATOM 733 C C . GLY A 1 104 ? -25.974 -4.693 -0.622 1.00 64.56 104 GLY A C 1
ATOM 734 O O . GLY A 1 104 ? -25.736 -5.891 -0.778 1.00 64.56 104 GLY A O 1
ATOM 735 N N . SER A 1 105 ? -25.593 -4.034 0.482 1.00 63.69 105 SER A N 1
ATOM 736 C CA . SER A 1 105 ? -24.818 -4.581 1.617 1.00 63.69 105 SER A CA 1
ATOM 737 C C . SER A 1 105 ? -25.226 -5.986 2.084 1.00 63.69 105 SER A C 1
ATOM 739 O O . SER A 1 105 ? -24.365 -6.766 2.491 1.00 63.69 105 SER A O 1
ATOM 741 N N . ARG A 1 106 ? -26.508 -6.366 1.970 1.00 63.62 106 ARG A N 1
ATOM 742 C CA . ARG A 1 106 ? -26.999 -7.720 2.297 1.00 63.62 106 ARG A CA 1
ATOM 743 C C . ARG A 1 106 ? -26.332 -8.838 1.487 1.00 63.62 106 ARG A C 1
ATOM 745 O O . ARG A 1 106 ? -26.123 -9.913 2.045 1.00 63.62 106 ARG A O 1
ATOM 752 N N . MET A 1 107 ? -25.974 -8.607 0.220 1.00 64.25 107 MET A N 1
ATOM 753 C CA . MET A 1 107 ? -25.333 -9.636 -0.615 1.00 64.25 107 MET A CA 1
ATOM 754 C C . MET A 1 107 ? -23.824 -9.726 -0.387 1.00 64.25 107 MET A C 1
ATOM 756 O O . MET A 1 107 ? -23.263 -10.821 -0.431 1.00 64.25 107 MET A O 1
ATOM 760 N N . TRP A 1 108 ? -23.181 -8.605 -0.059 1.00 65.25 108 TRP A N 1
ATOM 761 C CA . TRP A 1 108 ? -21.733 -8.519 0.170 1.00 65.25 108 TRP A CA 1
ATOM 762 C C . TRP A 1 108 ? -21.327 -8.903 1.603 1.00 65.25 108 TRP A C 1
ATOM 764 O O . TRP A 1 108 ? -20.229 -9.397 1.842 1.00 65.25 108 TRP A O 1
ATOM 774 N N . LYS A 1 109 ? -22.239 -8.766 2.575 1.00 62.34 109 LYS A N 1
ATOM 775 C CA . LYS A 1 109 ? -22.030 -9.172 3.978 1.00 62.34 109 LYS A CA 1
ATOM 776 C C . LYS A 1 109 ? -22.047 -10.697 4.179 1.00 62.34 109 LYS A C 1
ATOM 778 O O . LYS A 1 109 ? -21.633 -11.180 5.235 1.00 62.34 109 LYS A O 1
ATOM 783 N N . LYS A 1 110 ? -22.530 -11.467 3.193 1.00 67.31 110 LYS A N 1
ATOM 784 C CA . LYS A 1 110 ? -22.700 -12.923 3.295 1.00 67.31 110 LYS A CA 1
ATOM 785 C C . LYS A 1 110 ? -21.340 -13.632 3.259 1.00 67.31 110 LYS A C 1
ATOM 787 O O . LYS A 1 110 ? -20.715 -13.765 2.211 1.00 67.31 110 LYS A O 1
ATOM 792 N N . VAL A 1 111 ? -20.893 -14.104 4.421 1.00 71.62 111 VAL A N 1
ATOM 793 C CA . VAL A 1 111 ? -19.677 -14.918 4.564 1.00 71.62 111 VAL A CA 1
ATOM 794 C C . VAL A 1 111 ? -20.004 -16.371 4.237 1.00 71.62 111 VAL A C 1
ATOM 796 O O . VAL A 1 111 ? -21.010 -16.907 4.709 1.00 71.62 111 VAL A O 1
ATOM 799 N N . ASN A 1 112 ? -19.160 -17.028 3.441 1.00 71.75 112 ASN A N 1
ATOM 800 C CA . ASN A 1 112 ? -19.337 -18.449 3.172 1.00 71.75 112 ASN A CA 1
ATOM 801 C C . ASN A 1 112 ? -18.896 -19.272 4.397 1.00 71.75 112 ASN A C 1
ATOM 803 O O . ASN A 1 112 ? -17.727 -19.243 4.778 1.00 71.75 112 ASN A O 1
ATOM 807 N N . ARG A 1 113 ? -19.824 -20.029 5.002 1.00 59.31 113 ARG A N 1
ATOM 808 C CA . ARG A 1 113 ? -19.593 -20.816 6.231 1.00 59.31 113 ARG A CA 1
ATOM 809 C C . ARG A 1 113 ? -18.518 -21.901 6.096 1.00 59.31 113 ARG A C 1
ATOM 811 O O . ARG A 1 113 ? -17.916 -22.241 7.103 1.00 59.31 113 ARG A O 1
ATOM 818 N N . ARG A 1 114 ? -18.269 -22.437 4.892 1.00 67.44 114 ARG A N 1
ATOM 819 C CA . ARG A 1 114 ? -17.228 -23.470 4.691 1.00 67.44 114 ARG A CA 1
ATOM 820 C C . ARG A 1 114 ? -15.811 -22.908 4.642 1.00 67.44 114 ARG A C 1
ATOM 822 O O . ARG A 1 114 ? -14.888 -23.581 5.071 1.00 67.44 114 ARG A O 1
ATOM 829 N N . LEU A 1 115 ? -15.644 -21.711 4.080 1.00 64.81 115 LEU A N 1
ATOM 830 C CA . LEU A 1 115 ? -14.327 -21.126 3.806 1.00 64.81 115 LEU A CA 1
ATOM 831 C C . LEU A 1 115 ? -13.979 -19.983 4.769 1.00 64.81 115 LEU A C 1
ATOM 833 O O . LEU A 1 115 ? -12.855 -19.503 4.758 1.00 64.81 115 LEU A O 1
ATOM 837 N N . GLY A 1 116 ? -14.934 -19.508 5.578 1.00 68.94 116 GLY A N 1
ATOM 838 C CA . GLY A 1 116 ? -14.722 -18.416 6.536 1.00 68.94 116 GLY A CA 1
ATOM 839 C C . GLY A 1 116 ? -14.448 -17.048 5.894 1.00 68.94 116 GLY A C 1
ATOM 840 O O . GLY A 1 116 ? -14.170 -16.082 6.604 1.00 68.94 116 GLY A O 1
ATOM 841 N N . ILE A 1 117 ? -14.546 -16.945 4.563 1.00 73.62 117 ILE A N 1
ATOM 842 C CA . ILE A 1 117 ? -14.213 -15.746 3.785 1.00 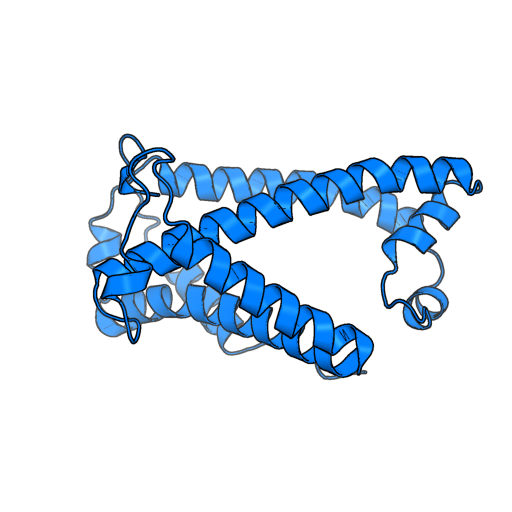73.62 117 ILE A CA 1
ATOM 843 C C . ILE A 1 117 ? -15.440 -15.160 3.062 1.00 73.62 117 ILE A C 1
ATOM 845 O O . ILE A 1 117 ? -16.327 -15.905 2.618 1.00 73.62 117 ILE A O 1
ATOM 849 N N . PRO A 1 118 ? -15.516 -13.822 2.925 1.00 76.56 118 PRO A N 1
ATOM 850 C CA . PRO A 1 118 ? -16.556 -13.154 2.151 1.00 76.56 118 PRO A CA 1
ATOM 851 C C . PRO A 1 118 ? -16.237 -13.236 0.648 1.00 76.56 118 PRO A C 1
ATOM 853 O O . PRO A 1 118 ? -15.684 -12.310 0.057 1.00 76.56 118 PRO A O 1
ATOM 856 N N . LEU A 1 119 ? -16.588 -14.366 0.020 1.00 75.75 119 LEU A N 1
ATOM 857 C CA . LEU A 1 119 ? -16.337 -14.619 -1.410 1.00 75.75 119 LEU A CA 1
ATOM 858 C C . LEU A 1 119 ? -16.962 -13.561 -2.326 1.00 75.75 119 LEU A C 1
ATOM 860 O O . LEU A 1 119 ? -16.345 -13.161 -3.305 1.00 75.75 119 LEU A O 1
ATOM 864 N N . ASN A 1 120 ? -18.163 -13.080 -1.997 1.00 77.62 120 ASN A N 1
ATOM 865 C CA . ASN A 1 120 ? -18.861 -12.095 -2.824 1.00 77.62 120 ASN A CA 1
ATOM 866 C C . ASN A 1 120 ? -18.092 -10.766 -2.882 1.00 77.62 120 ASN A C 1
ATOM 868 O O . ASN A 1 120 ? -17.949 -10.188 -3.955 1.00 77.62 120 ASN A O 1
ATOM 872 N N . SER A 1 121 ? -17.548 -10.308 -1.750 1.00 78.38 121 SER A N 1
ATOM 873 C CA . SER A 1 121 ? -16.704 -9.106 -1.692 1.00 78.38 121 SER A CA 1
ATOM 874 C C . SER A 1 121 ? -15.390 -9.287 -2.449 1.00 78.38 121 SER A C 1
ATOM 876 O O . SER A 1 121 ? -14.920 -8.358 -3.098 1.00 78.38 121 SER A O 1
ATOM 878 N N . MET A 1 122 ? -14.814 -10.490 -2.394 1.00 82.44 122 MET A N 1
ATOM 879 C CA . MET A 1 122 ? -13.597 -10.829 -3.132 1.00 82.44 122 MET A CA 1
ATOM 880 C C . MET A 1 122 ? -13.828 -10.807 -4.648 1.00 82.44 122 MET A C 1
ATOM 882 O O . MET A 1 122 ? -13.045 -10.202 -5.371 1.00 82.44 122 MET A O 1
ATOM 886 N N . LEU A 1 123 ? -14.927 -11.404 -5.118 1.00 82.56 123 LEU A N 1
ATOM 887 C CA . LEU A 1 123 ? -15.310 -11.400 -6.532 1.00 82.56 123 LEU A CA 1
ATOM 888 C C . LEU A 1 123 ? -15.587 -9.986 -7.046 1.00 82.56 123 LEU A C 1
ATOM 890 O O . LEU A 1 123 ? -15.156 -9.656 -8.144 1.00 82.56 123 LEU A O 1
ATOM 894 N N . LEU A 1 124 ? -16.252 -9.139 -6.252 1.00 82.56 124 LEU A N 1
ATOM 895 C CA . LEU A 1 124 ? -16.449 -7.730 -6.604 1.00 82.56 124 LEU A CA 1
ATOM 896 C C . LEU A 1 124 ? -15.104 -7.026 -6.832 1.00 82.56 124 LEU A C 1
ATOM 898 O O . LEU A 1 124 ? -14.926 -6.377 -7.860 1.00 82.56 124 LEU A O 1
ATOM 902 N N . GLY A 1 125 ? -14.165 -7.182 -5.891 1.00 84.25 125 GLY A N 1
ATOM 903 C CA . GLY A 1 125 ? -12.819 -6.619 -6.001 1.00 84.25 125 GLY A CA 1
ATOM 904 C C . GLY A 1 125 ? -12.104 -7.092 -7.265 1.00 84.25 125 GLY A C 1
ATOM 905 O O . GLY A 1 125 ? -11.680 -6.262 -8.059 1.00 84.25 125 GLY A O 1
ATOM 906 N N . MET A 1 126 ? -12.088 -8.406 -7.509 1.00 86.12 126 MET A N 1
ATOM 907 C CA . MET A 1 126 ? -11.461 -8.983 -8.704 1.00 86.12 126 MET A CA 1
ATOM 908 C C . MET A 1 126 ? -12.086 -8.483 -10.006 1.00 86.12 126 MET A C 1
ATOM 910 O O . MET A 1 126 ? -11.366 -8.173 -10.947 1.00 86.12 126 MET A O 1
ATOM 914 N N . VAL A 1 127 ? -13.418 -8.401 -10.089 1.00 88.44 127 VAL A N 1
ATOM 915 C CA . VAL A 1 127 ? -14.096 -7.905 -11.297 1.00 88.44 127 VAL A CA 1
ATOM 916 C C . VAL A 1 127 ? -13.708 -6.454 -11.561 1.00 88.44 127 VAL A C 1
ATOM 918 O O . VAL A 1 127 ? -13.382 -6.112 -12.694 1.00 88.44 127 VAL A O 1
ATOM 921 N N . ILE A 1 128 ? -13.687 -5.611 -10.526 1.00 87.44 128 ILE A N 1
ATOM 922 C CA . ILE A 1 128 ? -13.263 -4.213 -10.655 1.00 87.44 128 ILE A CA 1
ATOM 923 C C . ILE A 1 128 ? -11.791 -4.134 -11.083 1.00 87.44 128 ILE A C 1
ATOM 925 O O . ILE A 1 128 ? -11.473 -3.391 -12.005 1.00 87.44 128 ILE A O 1
ATOM 929 N N . GLU A 1 129 ? -10.902 -4.923 -10.477 1.00 88.38 129 GLU A N 1
ATOM 930 C CA . GLU A 1 129 ? -9.481 -4.969 -10.844 1.00 88.38 129 GLU A CA 1
ATOM 931 C C . GLU A 1 129 ? -9.266 -5.428 -12.291 1.00 88.38 129 GLU A C 1
ATOM 933 O O . GLU A 1 129 ? -8.471 -4.823 -13.005 1.00 88.38 129 GLU A O 1
ATOM 938 N N . ILE A 1 130 ? -10.004 -6.441 -12.758 1.00 89.06 130 ILE A N 1
ATOM 939 C CA . ILE A 1 130 ? -9.945 -6.907 -14.152 1.00 89.06 130 ILE A CA 1
ATOM 940 C C . ILE A 1 130 ? -10.427 -5.807 -15.102 1.00 89.06 130 ILE A C 1
ATOM 942 O O . ILE A 1 130 ? -9.766 -5.535 -16.102 1.00 89.06 130 ILE A O 1
ATOM 946 N N . LEU A 1 131 ? -11.543 -5.139 -14.788 1.00 88.62 131 LEU A N 1
ATOM 947 C CA . LEU A 1 131 ? -12.067 -4.037 -15.603 1.00 88.62 131 LEU A CA 1
ATOM 948 C C . LEU A 1 131 ? -11.084 -2.863 -15.682 1.00 88.62 131 LEU A C 1
ATOM 950 O O . LEU A 1 131 ? -10.889 -2.296 -16.754 1.00 88.62 131 LEU A O 1
ATOM 954 N N . LEU A 1 132 ? -10.430 -2.526 -14.570 1.00 86.38 132 LEU A N 1
ATOM 955 C CA . LEU A 1 132 ? -9.389 -1.498 -14.538 1.00 86.38 132 LEU A CA 1
ATOM 956 C C . LEU A 1 132 ? -8.126 -1.943 -15.287 1.00 86.38 132 LEU A C 1
ATOM 958 O O . LEU A 1 132 ? -7.506 -1.137 -15.975 1.00 86.38 132 LEU A O 1
ATOM 962 N N . GLY A 1 133 ? -7.771 -3.226 -15.215 1.00 85.00 133 GLY A N 1
ATOM 963 C CA . GLY A 1 133 ? -6.672 -3.812 -15.980 1.00 85.00 133 GLY A CA 1
ATOM 964 C C . GLY A 1 133 ? -6.917 -3.784 -17.490 1.00 85.00 133 GLY A C 1
ATOM 965 O O . GLY A 1 133 ? -5.987 -3.549 -18.257 1.00 85.00 133 GLY A O 1
ATOM 966 N N . LEU A 1 134 ? -8.171 -3.930 -17.933 1.00 88.19 134 LEU A N 1
ATOM 967 C CA . LEU A 1 134 ? -8.531 -3.832 -19.352 1.00 88.19 134 LEU A CA 1
ATOM 968 C C . LEU A 1 134 ? -8.238 -2.446 -19.950 1.00 88.19 134 LEU A C 1
ATOM 970 O O . LEU A 1 134 ? -7.962 -2.351 -21.146 1.00 88.19 134 LEU A O 1
ATOM 974 N N . ILE A 1 135 ? -8.215 -1.386 -19.132 1.00 87.69 135 ILE A N 1
ATOM 975 C CA . ILE A 1 135 ? -7.857 -0.026 -19.572 1.00 87.69 135 ILE A CA 1
ATOM 976 C C . ILE A 1 135 ? -6.432 0.010 -20.135 1.00 87.69 135 ILE A C 1
ATOM 978 O O . ILE A 1 135 ? -6.173 0.744 -21.090 1.00 87.69 135 ILE A O 1
ATO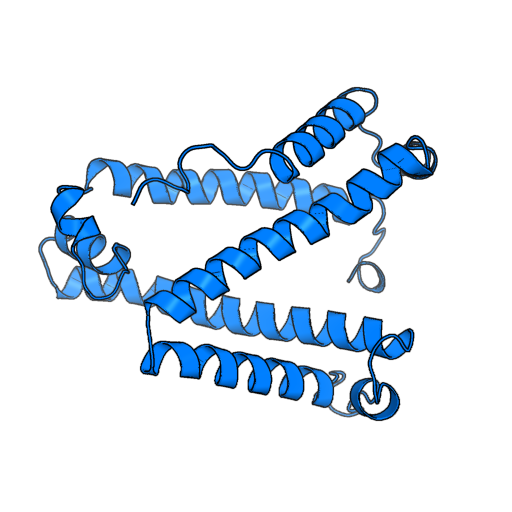M 982 N N . TYR A 1 136 ? -5.527 -0.821 -19.607 1.00 83.81 136 TYR A N 1
ATOM 983 C CA . TYR A 1 136 ? -4.146 -0.895 -20.081 1.00 83.81 136 TYR A CA 1
ATOM 984 C C . TYR A 1 136 ? -4.049 -1.303 -21.560 1.00 83.81 136 TYR A C 1
ATOM 986 O O . TYR A 1 136 ? -3.197 -0.779 -22.273 1.00 83.81 136 TYR A O 1
ATOM 994 N N . PHE A 1 137 ? -4.949 -2.169 -22.049 1.00 84.00 137 PHE A N 1
ATOM 995 C CA . PHE A 1 137 ? -4.981 -2.560 -23.467 1.00 84.00 137 PHE A CA 1
ATOM 996 C C . PHE A 1 137 ? -5.435 -1.426 -24.393 1.00 84.00 137 PHE A C 1
ATOM 998 O O . PHE A 1 137 ? -5.056 -1.412 -25.561 1.00 84.00 137 PHE A O 1
ATOM 1005 N N . GLY A 1 138 ? -6.246 -0.491 -23.891 1.00 84.44 138 GLY A N 1
ATOM 1006 C CA . GLY A 1 138 ? -6.696 0.670 -24.659 1.00 84.44 138 GLY A CA 1
ATOM 1007 C C . GLY A 1 138 ? -5.688 1.817 -24.636 1.00 84.44 138 GLY A C 1
ATOM 1008 O O . GLY A 1 138 ? -5.400 2.414 -25.670 1.00 84.44 138 GLY A O 1
ATOM 1009 N N . SER A 1 139 ? -5.154 2.146 -23.457 1.00 84.19 139 SER A N 1
ATOM 1010 C CA . SER A 1 139 ? -4.172 3.219 -23.291 1.00 84.19 139 SER A CA 1
ATOM 1011 C C . SER A 1 139 ? -3.342 3.034 -22.022 1.00 84.19 139 SER A C 1
ATOM 1013 O O . SER A 1 139 ? -3.850 3.112 -20.899 1.00 84.19 139 SER A O 1
ATOM 1015 N N . SER A 1 140 ? -2.027 2.887 -22.193 1.00 81.06 140 SER A N 1
ATOM 1016 C CA . SER A 1 140 ? -1.066 2.865 -21.084 1.00 81.06 140 SER A CA 1
ATOM 1017 C C . SER A 1 140 ? -1.029 4.197 -20.322 1.00 81.06 140 SER A C 1
ATOM 1019 O O . SER A 1 140 ? -0.859 4.204 -19.103 1.00 81.06 140 SER A O 1
ATOM 1021 N N . ALA A 1 141 ? -1.267 5.323 -21.005 1.00 83.44 141 ALA A N 1
ATOM 1022 C CA . ALA A 1 141 ? -1.353 6.640 -20.378 1.00 83.44 141 ALA A CA 1
ATOM 1023 C C . ALA A 1 141 ? -2.563 6.748 -19.434 1.00 83.44 141 ALA A C 1
ATOM 1025 O O . ALA A 1 141 ? -2.427 7.252 -18.319 1.00 83.44 141 ALA A O 1
ATOM 1026 N N . ALA A 1 142 ? -3.725 6.222 -19.840 1.00 85.25 142 ALA A N 1
ATOM 1027 C CA . ALA A 1 142 ? -4.922 6.210 -18.998 1.00 85.25 142 ALA A CA 1
ATOM 1028 C C . ALA A 1 142 ? -4.728 5.338 -17.746 1.00 85.25 142 ALA A C 1
ATOM 1030 O O . ALA A 1 142 ? -5.090 5.748 -16.642 1.00 85.25 142 ALA A O 1
ATOM 1031 N N . PHE A 1 143 ? -4.096 4.170 -17.900 1.00 84.56 143 PHE A N 1
ATOM 1032 C CA . PHE A 1 143 ? -3.762 3.302 -16.772 1.00 84.56 143 PHE A CA 1
ATOM 1033 C C . PHE A 1 143 ? -2.775 3.966 -15.797 1.00 84.56 143 PHE A C 1
ATOM 1035 O O . PHE A 1 143 ? -3.004 3.954 -14.587 1.00 84.56 143 PHE A O 1
ATOM 1042 N N . ASN A 1 144 ? -1.715 4.605 -16.304 1.00 83.69 144 ASN A N 1
ATOM 1043 C CA . ASN A 1 144 ? -0.740 5.315 -15.468 1.00 83.69 144 ASN A CA 1
ATOM 1044 C C . ASN A 1 144 ? -1.376 6.490 -14.709 1.00 83.69 144 ASN A C 1
ATOM 1046 O O . ASN A 1 144 ? -1.126 6.657 -13.513 1.00 83.69 144 ASN A O 1
ATOM 1050 N N . ALA A 1 145 ? -2.246 7.264 -15.368 1.00 85.88 145 ALA A N 1
ATOM 1051 C CA . ALA A 1 145 ? -2.999 8.337 -14.722 1.00 85.88 145 ALA A CA 1
ATOM 1052 C C . ALA A 1 145 ? -3.893 7.797 -13.592 1.00 85.88 145 ALA A C 1
ATOM 1054 O O . ALA A 1 145 ? -3.876 8.325 -12.479 1.00 85.88 145 ALA A O 1
ATOM 1055 N N . PHE A 1 146 ? -4.617 6.700 -13.843 1.00 87.38 146 PHE A N 1
ATOM 1056 C CA . PHE A 1 146 ? -5.445 6.042 -12.832 1.00 87.38 146 PHE A CA 1
ATOM 1057 C C . PHE A 1 146 ? -4.618 5.520 -11.646 1.00 87.38 146 PHE A C 1
ATOM 1059 O O . PHE A 1 146 ? -4.970 5.760 -10.489 1.00 87.38 146 PHE A O 1
ATOM 1066 N N . SER A 1 147 ? -3.485 4.865 -11.913 1.00 85.62 147 SER A N 1
ATOM 1067 C CA . SER A 1 147 ? -2.576 4.392 -10.864 1.00 85.62 147 SER A CA 1
ATOM 1068 C C . SER A 1 147 ? -2.072 5.545 -9.987 1.00 85.62 147 SER A C 1
ATOM 1070 O O . SER A 1 147 ? -1.994 5.399 -8.766 1.00 85.62 147 SER A O 1
ATOM 1072 N N . GLY A 1 148 ? -1.775 6.707 -10.582 1.00 85.38 148 GLY A N 1
ATOM 1073 C CA . GLY A 1 148 ? -1.395 7.915 -9.845 1.00 85.38 148 GLY A CA 1
ATOM 1074 C C . GLY A 1 148 ? -2.505 8.413 -8.915 1.00 85.38 148 GLY A C 1
ATOM 1075 O O . GLY A 1 148 ? -2.255 8.700 -7.743 1.00 85.38 148 GLY A O 1
ATOM 1076 N N . VAL A 1 149 ? -3.750 8.429 -9.396 1.00 87.81 149 VAL A N 1
ATOM 1077 C CA . VAL A 1 149 ? -4.927 8.777 -8.582 1.00 87.81 149 VAL A CA 1
ATOM 1078 C C . VAL A 1 149 ? -5.107 7.809 -7.404 1.00 87.81 149 VAL A C 1
ATOM 1080 O O . VAL A 1 149 ? -5.439 8.244 -6.302 1.00 87.81 149 VAL A O 1
ATOM 1083 N N . GLY A 1 150 ? -4.808 6.518 -7.582 1.00 86.81 150 GLY A N 1
ATOM 1084 C CA . GLY A 1 150 ? -4.809 5.536 -6.492 1.00 86.81 150 GLY A CA 1
ATOM 1085 C C . GLY A 1 150 ? -3.861 5.905 -5.344 1.00 86.81 150 GLY A C 1
ATOM 1086 O O . GLY A 1 150 ? -4.241 5.832 -4.174 1.00 86.81 150 GLY A O 1
ATOM 1087 N N . VAL A 1 151 ? -2.653 6.384 -5.661 1.00 85.31 151 VAL A N 1
ATOM 1088 C CA . VAL A 1 151 ? -1.681 6.855 -4.654 1.00 85.31 151 VAL A CA 1
ATOM 1089 C C . VAL A 1 151 ? -2.188 8.108 -3.935 1.00 85.31 151 VAL A C 1
ATOM 1091 O O . VAL A 1 151 ? -2.018 8.238 -2.718 1.00 85.31 151 VAL A O 1
ATOM 1094 N N . ILE A 1 152 ? -2.851 9.013 -4.661 1.00 85.88 152 ILE A N 1
ATOM 1095 C CA . ILE A 1 152 ? -3.462 10.218 -4.083 1.00 85.88 152 ILE A CA 1
ATOM 1096 C C . ILE A 1 152 ? -4.571 9.826 -3.102 1.00 85.88 152 ILE A C 1
ATOM 1098 O O . ILE A 1 152 ? -4.566 10.290 -1.961 1.00 85.88 152 ILE A O 1
ATOM 1102 N N . PHE A 1 153 ? -5.479 8.928 -3.493 1.00 87.00 153 PHE A N 1
ATOM 1103 C CA . PHE A 1 153 ? -6.545 8.453 -2.609 1.00 87.00 153 PHE A CA 1
ATOM 1104 C C . PHE A 1 153 ? -6.014 7.698 -1.394 1.00 87.00 153 PHE A C 1
ATOM 1106 O O . PHE A 1 153 ? -6.526 7.896 -0.295 1.00 87.00 153 PHE A O 1
ATOM 1113 N N . LEU A 1 154 ? -4.970 6.882 -1.553 1.00 86.75 154 LEU A N 1
ATOM 1114 C CA . LEU A 1 154 ? -4.314 6.216 -0.429 1.00 86.75 154 LEU A CA 1
ATOM 1115 C C . LEU A 1 154 ? -3.727 7.240 0.554 1.00 86.75 154 LEU A C 1
ATOM 1117 O O . LEU A 1 154 ? -3.934 7.139 1.763 1.00 86.75 154 LEU A O 1
ATOM 1121 N N . THR A 1 155 ? -3.047 8.262 0.031 1.00 85.75 155 THR A N 1
ATOM 1122 C CA . THR A 1 155 ? -2.487 9.355 0.838 1.00 85.75 155 THR A CA 1
ATOM 1123 C C . THR A 1 155 ? -3.592 10.111 1.576 1.00 85.75 155 THR A C 1
ATOM 1125 O O . THR A 1 155 ? -3.482 10.342 2.780 1.00 85.75 155 THR A O 1
ATOM 1128 N N . LEU A 1 156 ? -4.691 10.430 0.889 1.00 86.38 156 LEU A N 1
ATOM 1129 C CA . LEU A 1 156 ? -5.850 11.089 1.483 1.00 86.38 156 LEU A CA 1
ATOM 1130 C C . LEU A 1 156 ? -6.519 10.211 2.550 1.00 86.38 156 LEU A C 1
ATOM 1132 O O . LEU A 1 156 ? -6.872 10.704 3.618 1.00 86.38 156 LEU A O 1
ATOM 1136 N N . SER A 1 157 ? -6.632 8.903 2.308 1.00 87.25 157 SER A N 1
ATOM 1137 C CA . SER A 1 157 ? -7.203 7.950 3.262 1.00 87.25 157 SER A CA 1
ATOM 1138 C C . SER A 1 157 ? -6.389 7.864 4.553 1.00 87.25 157 SER A C 1
ATOM 1140 O O . SER A 1 157 ? -6.985 7.689 5.615 1.00 87.25 157 SER A O 1
ATOM 1142 N N . TYR A 1 158 ? -5.060 7.996 4.490 1.00 84.94 158 TYR A N 1
ATOM 1143 C CA . TYR A 1 158 ? -4.222 8.110 5.687 1.00 84.94 158 TYR A CA 1
ATOM 1144 C C . TYR A 1 158 ? -4.304 9.497 6.334 1.00 84.94 158 TYR A C 1
ATOM 1146 O O . TYR A 1 158 ? -4.273 9.599 7.561 1.00 84.94 158 TYR A O 1
ATOM 1154 N N . ALA A 1 159 ? -4.464 10.557 5.540 1.00 82.44 159 ALA A N 1
ATOM 1155 C CA . ALA A 1 159 ? -4.585 11.923 6.042 1.00 82.44 159 ALA A CA 1
ATOM 1156 C C . ALA A 1 159 ? -5.922 12.183 6.761 1.00 82.44 159 ALA A C 1
ATOM 1158 O O . ALA A 1 159 ? -5.933 12.865 7.784 1.00 82.44 159 ALA A O 1
ATOM 1159 N N . CYS A 1 160 ? -7.041 11.618 6.292 1.00 84.81 160 CYS A N 1
ATOM 1160 C CA . CYS A 1 160 ? -8.375 11.797 6.881 1.00 84.81 160 CYS A CA 1
ATOM 1161 C C . CYS A 1 160 ? -8.445 11.522 8.398 1.00 84.81 160 CYS A C 1
ATOM 1163 O O . CYS A 1 160 ? -8.850 12.423 9.138 1.00 84.81 160 CYS A O 1
ATOM 1165 N N . PRO A 1 161 ? -8.059 10.337 8.916 1.00 80.94 161 PRO A N 1
ATOM 1166 C CA . PRO A 1 161 ? -8.123 10.066 10.353 1.00 80.94 161 PRO A CA 1
ATOM 1167 C C . PRO A 1 161 ? -7.158 10.947 11.160 1.00 80.94 161 PRO A C 1
ATOM 1169 O O . PRO A 1 161 ? -7.484 11.341 12.280 1.00 80.94 161 PRO A O 1
ATOM 1172 N N . VAL A 1 162 ? -6.004 11.316 10.592 1.00 80.56 162 VAL A N 1
ATOM 1173 C CA . VAL A 1 162 ? -5.038 12.231 11.225 1.00 80.56 162 VAL A CA 1
ATOM 1174 C C . VAL A 1 162 ? -5.620 13.642 11.339 1.00 80.56 162 VAL A C 1
ATOM 1176 O O . VAL A 1 162 ? -5.569 14.244 12.413 1.00 80.56 162 VAL A O 1
ATOM 1179 N N . ALA A 1 163 ? -6.236 14.143 10.267 1.00 78.06 163 ALA A N 1
ATOM 1180 C CA . ALA A 1 163 ? -6.897 15.441 10.230 1.00 78.06 163 ALA A CA 1
ATOM 1181 C C . ALA A 1 163 ? -8.076 15.499 11.209 1.00 78.06 163 ALA A C 1
ATOM 1183 O O . ALA A 1 163 ? -8.163 16.437 11.995 1.00 78.06 163 ALA A O 1
ATOM 1184 N N . VAL A 1 164 ? -8.932 14.472 11.249 1.00 78.56 164 VAL A N 1
ATOM 1185 C CA . VAL A 1 164 ? -10.031 14.374 12.229 1.00 78.56 164 VAL A CA 1
ATOM 1186 C C . VAL A 1 164 ? -9.492 14.343 13.662 1.00 78.56 164 VAL A C 1
ATOM 1188 O O . VAL A 1 164 ? -9.989 15.066 14.528 1.00 78.56 164 VAL A O 1
ATOM 1191 N N . SER A 1 165 ? -8.444 13.557 13.924 1.00 74.62 165 SER A N 1
ATOM 1192 C CA . SER A 1 165 ? -7.837 13.478 15.256 1.00 74.62 165 SER A CA 1
ATOM 1193 C C . SER A 1 165 ? -7.223 14.808 15.712 1.00 74.62 165 SER A C 1
ATOM 1195 O O . SER A 1 165 ? -7.218 15.078 16.918 1.00 74.62 165 SER A O 1
ATOM 1197 N N . LEU A 1 166 ? -6.679 15.606 14.790 1.00 72.44 166 LEU A N 1
ATOM 1198 C CA . LEU A 1 166 ? -6.003 16.868 15.093 1.00 72.44 166 LEU A CA 1
ATOM 1199 C C . LEU A 1 166 ? -6.981 18.053 15.150 1.00 72.44 166 LEU A C 1
ATOM 1201 O O . LEU A 1 166 ? -6.937 18.811 16.114 1.00 72.44 166 LEU A O 1
ATOM 1205 N N . LEU A 1 167 ? -7.886 18.173 14.173 1.00 68.75 167 LEU A N 1
ATOM 1206 C CA . LEU A 1 167 ? -8.813 19.302 14.018 1.00 68.75 167 LEU A CA 1
ATOM 1207 C C . LEU A 1 167 ? -10.074 19.176 14.881 1.00 68.75 167 LEU A C 1
ATOM 1209 O O . LEU A 1 167 ? -10.488 20.154 15.491 1.00 68.75 167 LEU A O 1
ATOM 1213 N N . LEU A 1 168 ? -10.692 17.990 14.946 1.00 61.41 168 LEU A N 1
ATOM 1214 C CA . LEU A 1 168 ? -11.985 17.817 15.626 1.00 61.41 168 LEU A CA 1
ATOM 1215 C C . LEU A 1 168 ? -11.842 17.375 17.082 1.00 61.41 168 LEU A C 1
ATOM 1217 O O . LEU A 1 168 ? -12.702 17.674 17.905 1.00 61.41 168 LEU A O 1
ATOM 1221 N N . ARG A 1 169 ? -10.775 16.640 17.411 1.00 61.41 169 ARG A N 1
ATOM 1222 C CA . ARG A 1 169 ? -10.623 16.020 18.739 1.00 61.41 169 ARG A CA 1
ATOM 1223 C C . ARG A 1 169 ? -9.442 16.541 19.550 1.00 61.41 169 ARG A C 1
ATOM 1225 O O . ARG A 1 169 ? -9.263 16.106 20.687 1.00 61.41 169 ARG A O 1
ATOM 1232 N N . GLY A 1 170 ? -8.629 17.445 18.993 1.00 61.38 170 GLY A N 1
ATOM 1233 C CA . GLY A 1 170 ? -7.478 18.037 19.686 1.00 61.38 170 GLY A CA 1
ATOM 1234 C C . GLY A 1 170 ? -6.545 16.995 20.316 1.00 61.38 170 GLY A C 1
ATOM 1235 O O . GLY A 1 170 ? -6.015 17.221 21.398 1.00 61.38 170 GLY A O 1
ATOM 1236 N N . ARG A 1 171 ? -6.403 15.818 19.682 1.00 61.31 171 ARG A N 1
ATOM 1237 C CA . ARG A 1 171 ? -5.665 14.639 20.181 1.00 61.31 171 ARG A CA 1
ATOM 1238 C C . ARG A 1 171 ? -6.173 13.974 21.472 1.00 61.31 171 ARG A C 1
ATOM 1240 O O . ARG A 1 171 ? -5.485 13.074 21.946 1.00 61.31 171 ARG A O 1
ATOM 1247 N N . ARG A 1 172 ? -7.362 14.297 22.000 1.00 54.59 172 ARG A N 1
ATOM 1248 C CA . ARG A 1 172 ? -7.874 13.706 23.260 1.00 54.59 172 ARG A CA 1
ATOM 1249 C C . ARG A 1 172 ? -7.925 12.169 23.263 1.00 54.59 172 ARG A C 1
ATOM 1251 O O . ARG A 1 172 ? -7.55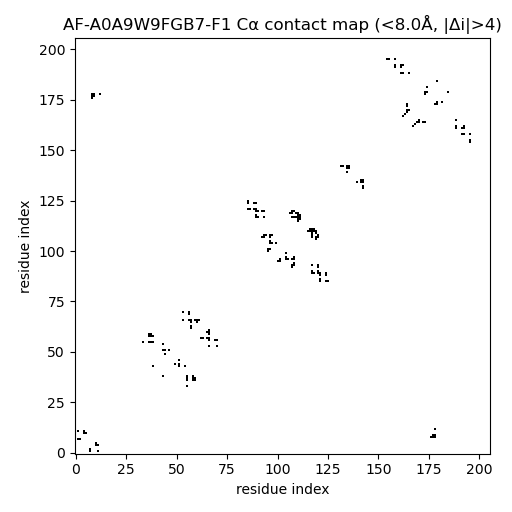7 11.558 24.264 1.00 54.59 172 ARG A O 1
ATOM 1258 N N . ASP A 1 173 ? -8.266 11.542 22.137 1.00 59.59 173 ASP A N 1
ATOM 1259 C CA . ASP A 1 173 ? -8.302 10.070 22.028 1.00 59.59 173 ASP A CA 1
ATOM 1260 C C . ASP A 1 173 ? -6.918 9.429 21.875 1.00 59.59 173 ASP A C 1
ATOM 1262 O O . ASP A 1 173 ? -6.703 8.294 22.287 1.00 59.59 173 ASP A O 1
ATOM 1266 N N . VAL A 1 174 ? -5.960 10.159 21.296 1.00 57.88 174 VAL A N 1
ATOM 1267 C CA . VAL A 1 174 ? -4.577 9.689 21.117 1.00 57.88 174 VAL A CA 1
ATOM 1268 C C . VAL A 1 174 ? -3.788 9.845 22.418 1.00 57.88 174 VAL A C 1
ATOM 1270 O O . VAL A 1 174 ? -2.919 9.030 22.711 1.00 57.88 174 VAL A O 1
ATOM 1273 N N . THR A 1 175 ? -4.107 10.855 23.235 1.00 52.38 175 THR A N 1
ATOM 1274 C CA . THR A 1 175 ? -3.490 11.056 24.557 1.00 52.38 175 THR A CA 1
ATOM 1275 C C . THR A 1 175 ? -3.906 10.013 25.595 1.00 52.38 175 THR A C 1
ATOM 1277 O O . THR A 1 175 ? -3.164 9.805 26.549 1.00 52.38 175 THR A O 1
ATOM 1280 N N . GLN A 1 176 ? -5.049 9.346 25.398 1.00 53.50 176 GLN A N 1
ATOM 1281 C CA . GLN A 1 176 ? -5.549 8.246 26.239 1.00 53.50 176 GLN A CA 1
ATOM 1282 C C . GLN A 1 176 ? -5.056 6.859 25.769 1.00 53.50 176 GLN A C 1
ATOM 1284 O O . GLN A 1 176 ? -5.303 5.852 26.428 1.00 53.50 176 GLN A O 1
ATOM 1289 N N . GLY A 1 177 ? -4.372 6.781 24.620 1.00 58.47 177 GLY A N 1
ATOM 1290 C CA . GLY A 1 177 ? -3.866 5.528 24.061 1.00 58.47 177 GLY A CA 1
ATOM 1291 C C . GLY A 1 177 ? -2.545 5.076 24.691 1.00 58.47 177 GLY A C 1
ATOM 1292 O O . GLY A 1 177 ? -1.697 5.893 25.041 1.00 58.47 177 GLY A O 1
ATOM 1293 N N . SER A 1 178 ? -2.320 3.759 24.759 1.00 56.66 178 SER A N 1
ATOM 1294 C CA . SER A 1 178 ? -1.106 3.136 25.324 1.00 56.66 178 SER A CA 1
ATOM 1295 C C . SER A 1 178 ? 0.207 3.495 24.598 1.00 56.66 178 SER A C 1
ATOM 1297 O O . SER A 1 178 ? 1.281 3.147 25.079 1.00 56.66 178 SER A O 1
ATOM 1299 N N . PHE A 1 179 ? 0.136 4.175 23.447 1.00 58.59 179 PHE A N 1
ATOM 1300 C CA . PHE A 1 179 ? 1.275 4.605 22.635 1.00 58.59 179 PHE A CA 1
ATOM 1301 C C . PHE A 1 179 ? 1.186 6.115 22.347 1.00 58.59 179 PHE A C 1
ATOM 1303 O O . PHE A 1 179 ? 0.758 6.542 21.275 1.00 58.59 179 PHE A O 1
ATOM 1310 N N . ASN A 1 180 ? 1.555 6.936 23.335 1.00 62.72 180 ASN A N 1
ATOM 1311 C CA . ASN A 1 180 ? 1.523 8.396 23.234 1.00 62.72 180 ASN A CA 1
ATOM 1312 C C . ASN A 1 180 ? 2.928 8.957 22.948 1.00 62.72 180 ASN A C 1
ATOM 1314 O O . ASN A 1 180 ? 3.810 8.901 23.799 1.00 62.72 180 ASN A O 1
ATOM 1318 N N . LEU A 1 181 ? 3.123 9.537 21.758 1.00 61.72 181 LEU A N 1
ATOM 1319 C CA . LEU A 1 181 ? 4.381 10.187 21.352 1.00 61.72 181 LEU A CA 1
ATOM 1320 C C . LEU A 1 181 ? 4.520 11.649 21.827 1.00 61.72 181 LEU A C 1
ATOM 1322 O O . LEU A 1 181 ? 5.437 12.348 21.399 1.00 61.72 181 LEU A O 1
ATOM 1326 N N . GLY A 1 182 ? 3.616 12.162 22.669 1.00 66.56 182 GLY A N 1
ATOM 1327 C CA . GLY A 1 182 ? 3.723 13.522 23.211 1.00 66.56 182 GLY A CA 1
ATOM 1328 C C . GLY A 1 182 ? 3.807 14.589 22.110 1.00 66.56 182 GLY A C 1
ATOM 1329 O O . GLY A 1 182 ? 3.043 14.536 21.141 1.00 66.56 182 GLY A O 1
ATOM 1330 N N . SER A 1 183 ? 4.734 15.543 22.231 1.00 65.50 183 SER A N 1
ATOM 1331 C CA . SER A 1 183 ? 4.937 16.649 21.276 1.00 65.50 183 SER A CA 1
ATOM 1332 C C . SER A 1 183 ? 5.385 16.190 19.881 1.00 65.50 183 SER A C 1
ATOM 1334 O O . SER A 1 183 ? 4.918 16.744 18.885 1.00 65.50 183 SER A O 1
ATOM 1336 N N . LEU A 1 184 ? 6.182 15.118 19.788 1.00 71.94 184 LEU A N 1
ATOM 1337 C CA . LEU A 1 184 ? 6.595 14.506 18.515 1.00 71.94 184 LEU A CA 1
ATOM 1338 C C . LEU A 1 184 ? 5.389 14.019 17.699 1.00 71.94 184 LEU A C 1
ATOM 1340 O O . LEU A 1 184 ? 5.380 14.130 16.477 1.00 71.94 184 LEU A O 1
ATOM 1344 N N . GLY A 1 185 ? 4.321 13.573 18.367 1.00 66.31 185 GLY A N 1
ATOM 1345 C CA . GLY A 1 185 ? 3.069 13.212 17.697 1.00 66.31 185 GLY A CA 1
ATOM 1346 C C . GLY A 1 185 ? 2.345 14.398 17.043 1.00 66.31 185 GLY A C 1
ATOM 1347 O O . GLY A 1 185 ? 1.678 14.205 16.031 1.00 66.31 185 GLY A O 1
ATOM 1348 N N . VAL A 1 186 ? 2.479 15.628 17.571 1.00 67.12 186 VAL A N 1
ATOM 1349 C CA . VAL A 1 186 ? 1.880 16.820 16.932 1.00 67.12 186 VAL A CA 1
ATOM 1350 C C . VAL A 1 186 ? 2.665 17.125 15.667 1.00 67.12 186 VAL A C 1
ATOM 1352 O O . VAL A 1 186 ? 2.066 17.303 14.612 1.00 67.12 186 VAL A O 1
ATOM 1355 N N . PHE A 1 187 ? 3.996 17.133 15.771 1.00 76.56 187 PHE A N 1
ATOM 1356 C CA . PHE A 1 187 ? 4.882 17.407 14.646 1.00 76.56 187 PHE A CA 1
ATOM 1357 C C . PHE A 1 187 ? 4.650 16.421 13.494 1.00 76.56 187 PHE A C 1
ATOM 1359 O O . PHE A 1 187 ? 4.404 16.848 12.369 1.00 76.56 187 PHE A O 1
ATOM 1366 N N . CYS A 1 188 ? 4.615 15.114 13.775 1.00 75.62 188 CYS A N 1
ATOM 1367 C CA . CYS A 1 188 ? 4.341 14.099 12.756 1.00 75.62 188 CYS A CA 1
ATOM 1368 C C . CYS A 1 188 ? 2.965 14.275 12.095 1.00 75.62 188 CYS A C 1
ATOM 1370 O O . CYS A 1 188 ? 2.853 14.128 10.878 1.00 75.62 188 CYS A O 1
ATOM 1372 N N . ASN A 1 189 ? 1.927 14.627 12.863 1.00 77.25 189 ASN A N 1
ATOM 1373 C CA . ASN A 1 189 ? 0.590 14.856 12.310 1.00 77.25 189 ASN A CA 1
ATOM 1374 C C . ASN A 1 189 ? 0.549 16.096 11.405 1.00 77.25 189 ASN A C 1
ATOM 1376 O O . ASN A 1 189 ? -0.059 16.049 10.338 1.00 77.25 189 ASN A O 1
ATOM 1380 N N . VAL A 1 190 ? 1.229 17.181 11.793 1.00 76.81 190 VAL A N 1
ATOM 1381 C CA . VAL A 1 190 ? 1.353 18.394 10.968 1.00 76.81 190 VAL A CA 1
ATOM 1382 C C . VAL A 1 190 ? 2.122 18.092 9.684 1.00 76.81 190 VAL A C 1
ATOM 1384 O O . VAL A 1 190 ? 1.646 18.431 8.608 1.00 76.81 190 VAL A O 1
ATOM 1387 N N . VAL A 1 191 ? 3.253 17.385 9.764 1.00 79.81 191 VAL A N 1
ATOM 1388 C CA . VAL A 1 191 ? 4.027 16.972 8.580 1.00 79.81 191 VAL A CA 1
ATOM 1389 C C . VAL A 1 191 ? 3.192 16.088 7.650 1.00 79.81 191 VAL A C 1
ATOM 1391 O O . VAL A 1 191 ? 3.241 16.267 6.435 1.00 79.81 191 VAL A O 1
ATOM 1394 N N . CYS A 1 192 ? 2.393 15.169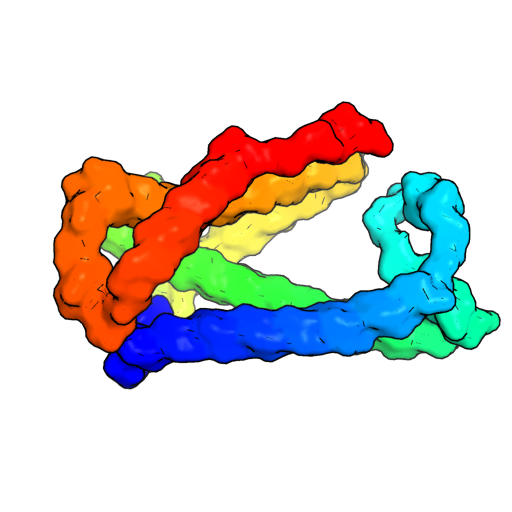 8.198 1.00 76.56 192 CYS A N 1
ATOM 1395 C CA . CYS A 1 192 ? 1.508 14.307 7.415 1.00 76.56 192 CYS A CA 1
ATOM 1396 C C . CYS A 1 192 ? 0.458 15.122 6.640 1.00 76.56 192 CYS A C 1
ATOM 1398 O O . CYS A 1 192 ? 0.287 14.910 5.440 1.00 76.56 192 CYS A O 1
ATOM 1400 N N . ILE A 1 193 ? -0.179 16.100 7.295 1.00 76.81 193 ILE A N 1
ATOM 1401 C CA . ILE A 1 193 ? -1.161 16.990 6.659 1.00 76.81 193 ILE A CA 1
ATOM 1402 C C . ILE A 1 193 ? -0.481 17.905 5.635 1.00 76.81 193 ILE A C 1
ATOM 1404 O O . ILE A 1 193 ? -0.953 18.002 4.508 1.00 76.81 193 ILE A O 1
ATOM 1408 N N . CYS A 1 194 ? 0.656 18.519 5.969 1.00 78.62 194 CYS A N 1
ATOM 1409 C CA . CYS A 1 194 ? 1.408 19.354 5.032 1.00 78.62 194 CYS A CA 1
ATOM 1410 C C . CYS A 1 194 ? 1.820 18.574 3.780 1.00 78.62 194 CYS A C 1
ATOM 1412 O O . CYS A 1 194 ? 1.680 19.087 2.676 1.00 78.62 194 CYS A O 1
ATOM 1414 N N . LYS A 1 195 ? 2.265 17.321 3.930 1.00 74.38 195 LYS A N 1
ATOM 1415 C CA . LYS A 1 195 ? 2.609 16.454 2.796 1.00 74.38 195 LYS A CA 1
ATOM 1416 C C . LYS A 1 195 ? 1.382 16.062 1.965 1.00 74.38 195 LYS A C 1
ATOM 1418 O O . LYS A 1 195 ? 1.495 15.947 0.750 1.00 74.38 195 LYS A O 1
ATOM 1423 N N . ALA A 1 196 ? 0.228 15.846 2.595 1.00 73.00 196 ALA A N 1
ATOM 1424 C CA . ALA A 1 196 ? -1.013 15.536 1.885 1.00 73.00 196 ALA A CA 1
ATOM 1425 C C . ALA A 1 196 ? -1.554 16.746 1.098 1.00 73.00 196 ALA A C 1
ATOM 1427 O O . ALA A 1 196 ? -2.084 16.571 0.004 1.00 73.00 196 ALA A O 1
ATOM 1428 N N . THR A 1 197 ? -1.393 17.961 1.631 1.00 71.12 197 THR A N 1
ATOM 1429 C CA . THR A 1 197 ? -1.847 19.210 0.996 1.00 71.12 197 THR A CA 1
ATOM 1430 C C . THR A 1 197 ? -0.848 19.751 -0.032 1.00 71.12 197 THR A C 1
ATOM 1432 O O . THR A 1 197 ? -1.254 20.398 -0.993 1.00 71.12 197 THR A O 1
ATOM 1435 N N . PHE A 1 198 ? 0.452 19.493 0.150 1.00 64.88 198 PHE A N 1
ATOM 1436 C CA . PHE A 1 198 ? 1.530 19.984 -0.709 1.00 64.88 198 PHE A CA 1
ATOM 1437 C C . PHE A 1 198 ? 2.260 18.804 -1.379 1.00 64.88 198 PHE A C 1
ATOM 1439 O O . PHE A 1 198 ? 3.302 18.353 -0.887 1.00 64.88 198 PHE A O 1
ATOM 1446 N N . PRO A 1 199 ? 1.725 18.253 -2.488 1.00 58.81 199 PRO A N 1
ATOM 1447 C CA . PRO A 1 199 ? 2.469 17.286 -3.282 1.00 58.81 199 PRO A CA 1
ATOM 1448 C C . PRO A 1 199 ? 3.767 17.940 -3.793 1.00 58.81 199 PRO A C 1
ATOM 1450 O O . PRO A 1 199 ? 3.770 19.132 -4.112 1.00 58.81 199 PRO A O 1
ATOM 1453 N N . PRO A 1 200 ? 4.894 17.207 -3.843 1.00 52.16 200 PRO A N 1
ATOM 1454 C CA . PRO A 1 200 ? 6.167 17.774 -4.263 1.00 52.16 200 PRO A CA 1
ATOM 1455 C C . PRO A 1 200 ? 6.044 18.406 -5.663 1.00 52.16 200 PRO A C 1
ATOM 1457 O O . PRO A 1 200 ? 5.470 17.784 -6.561 1.00 52.16 200 PRO A O 1
ATOM 1460 N N . PRO A 1 201 ? 6.611 19.608 -5.879 1.00 49.47 201 PRO A N 1
ATOM 1461 C CA . PRO A 1 201 ? 6.379 20.438 -7.070 1.00 49.47 201 PRO A CA 1
ATOM 1462 C C . PRO A 1 201 ? 6.858 19.828 -8.401 1.00 49.47 201 PRO A C 1
ATOM 1464 O O . PRO A 1 201 ? 6.619 20.399 -9.461 1.00 49.47 201 PRO A O 1
ATOM 1467 N N . ASN A 1 202 ? 7.506 18.662 -8.376 1.00 46.28 202 ASN A N 1
ATOM 1468 C CA . ASN A 1 202 ? 8.119 18.044 -9.550 1.00 46.28 202 ASN A CA 1
ATOM 1469 C C . ASN A 1 202 ? 7.237 17.000 -10.256 1.00 46.28 202 ASN A C 1
ATOM 1471 O O . ASN A 1 202 ? 7.694 16.397 -11.217 1.00 46.28 202 ASN A O 1
ATOM 1475 N N . LEU A 1 203 ? 5.979 16.796 -9.842 1.00 44.50 203 LEU A N 1
ATOM 1476 C CA . LEU A 1 203 ? 5.075 15.840 -10.509 1.00 44.50 203 LEU A CA 1
ATOM 1477 C C . LEU A 1 203 ? 4.393 16.396 -11.780 1.00 44.50 203 LEU A C 1
ATOM 1479 O O . LEU A 1 203 ? 3.656 15.676 -12.444 1.00 44.50 203 LEU A O 1
ATOM 1483 N N . HIS A 1 204 ? 4.637 17.666 -12.125 1.00 42.22 204 HIS A N 1
ATOM 1484 C CA . HIS A 1 204 ? 4.087 18.332 -13.317 1.00 42.22 204 HIS A CA 1
ATOM 1485 C C . HIS A 1 204 ? 5.107 18.561 -14.440 1.00 42.22 204 HIS A C 1
ATOM 1487 O O . HIS A 1 204 ? 4.775 19.195 -15.441 1.00 42.22 204 HIS A O 1
ATOM 1493 N N . ARG A 1 205 ? 6.346 18.076 -14.303 1.00 34.88 205 ARG A N 1
ATOM 1494 C CA . ARG A 1 205 ? 7.333 18.140 -15.385 1.00 34.88 205 ARG A CA 1
ATOM 1495 C C . ARG A 1 205 ? 7.565 16.747 -15.960 1.00 34.88 205 ARG A C 1
ATOM 1497 O O . ARG A 1 205 ? 8.406 16.024 -15.448 1.00 34.88 205 ARG A O 1
ATOM 1504 N N . ASN A 1 206 ? 6.763 16.474 -16.994 1.00 37.28 206 ASN A N 1
ATOM 1505 C CA . ASN A 1 206 ? 6.994 15.631 -18.176 1.00 37.28 206 ASN A CA 1
ATOM 1506 C C . ASN A 1 206 ? 7.757 14.320 -17.980 1.00 37.28 206 ASN A C 1
ATOM 1508 O O . ASN A 1 206 ? 9.000 14.377 -17.866 1.00 37.28 206 ASN A O 1
#

Sequence (206 aa):
MCEEVKQPAIQVPRAIVGGVALNMLAGLAFLLPIAFVLPDISMLASIPSGQPVPSIMKSATGNPAGAFCLLVPLLVLGLICGIGCVTATSRCTWAFARDGAVPGSRMWKKVNRRLGIPLNSMLLGMVIEILLGLIYFGSSAAFNAFSGVGVIFLTLSYACPVAVSLLLRGRRDVTQGSFNLGSLGVFCNVVCICKATFPPPNLHRN

Foldseek 3Di:
DCVPDDPSLPVVVVCVVVVVVVCVVVVCVVVVVLVVQPDDVVVQVPDPVVDSQLVSLCSVVVDNVRSVVVCVVVVVVVVVVVVVVLQVQLVVQLVCLVVVNDVVSVLQVDADPVPRGSVVSSVVSVVVVVVLVVVCVVPVVVNVVVVVVVVLVVLVVVLVVLCCCVPVVVVPVVVPGPDHPPPVSVVVSVVSNCCSVDPPPPPPDD

InterPro domains:
  IPR002293 Amino acid/polyamine transporter I [PF13520] (2-203)

Secondary structure (DSSP, 8-state):
-GGGSSSHHHHHHHHHHHHHHHHHHHHHHHHHHHHHTPPPHHHHHT-TTS--HHHHHHHHHSSHHHHHHHHHHHHHHHHHHHHHHHHHHHHHHHHHHHTT-STTHHHHS---TTTSS-HHHHHHHHHHHHHHHHHHHH-HHHHHHHHHHHHHHHHHHHHHHHHHHHHTSTTHHHHTSS---HHHHHHHHHHHHHHHHS--GGGG--